Protein AF-A0A0F9HUF4-F1 (afdb_monomer_lite)

Secondary structure (DSSP, 8-state):
-HHHHHHHHHHHHHHTT------EEEETTEEEEETTEEEEEE-TTSEEEEEEEEEEE---TT--S---EEEEEEEEEE-SS-TT-EEEEEEEEPPTT--TTT-TTT--TTT-EEEEEEEEEETTEEEEEEEEEEEGGG-TTSHHHHHTT--SEEEEEEEEEEEETTEEEEEEEEEESGGGT--TGGGGSSS--HHHHHHHHHHHHHHHHSEEE--

Organism: NCBI:txid412755

pLDDT: mean 74.53, std 14.49, range [39.31, 91.94]

Foldseek 3Di:
DVVVVVVVVVVVVVVVPPPPDWDWDADQQWIAIVVVGFIKRFDNQWAWPDKDWDQDQDDDPDDPPDRDGKTKIWTWIHRPVDNFKIKIKIKIFADDPDDPAPDCLVDPPVFWDWPDWDWDDFPNDIKIKTKTKHDVLPRPNCPPVVSVVDDAIWTKIKIKDDPDPTMIIIMIIIGHCVVLVDDSVQSVDPDHDPSRVVVVVVVCVCRVVSMHTPD

Radius of gyration: 20.44 Å; chains: 1; bounding box: 67×37×60 Å

Structure (mmCIF, N/CA/C/O backbone):
data_AF-A0A0F9HUF4-F1
#
_entry.id   AF-A0A0F9HUF4-F1
#
loop_
_atom_site.group_PDB
_atom_site.id
_atom_site.type_symbol
_atom_site.label_atom_id
_atom_site.label_alt_id
_atom_site.label_comp_id
_atom_site.label_asym_id
_atom_site.label_entity_id
_atom_site.label_seq_id
_atom_site.pdbx_PDB_ins_code
_atom_site.Cartn_x
_atom_site.Cartn_y
_atom_site.Cartn_z
_atom_site.occupancy
_atom_site.B_iso_or_equiv
_atom_site.auth_seq_id
_atom_site.auth_comp_id
_atom_site.auth_asym_id
_atom_site.auth_atom_id
_atom_site.pdbx_PDB_model_num
ATOM 1 N N . MET A 1 1 ? 43.924 -10.493 -39.604 1.00 61.59 1 MET A N 1
ATOM 2 C CA . MET A 1 1 ? 42.534 -10.946 -39.348 1.00 61.59 1 MET A CA 1
ATOM 3 C C . MET A 1 1 ? 42.303 -11.459 -37.923 1.00 61.59 1 MET A C 1
ATOM 5 O O . MET A 1 1 ? 41.446 -10.907 -37.249 1.00 61.59 1 MET A O 1
ATOM 9 N N . ARG A 1 2 ? 43.090 -12.415 -37.401 1.00 67.31 2 ARG A N 1
ATOM 10 C CA . ARG A 1 2 ? 42.887 -13.008 -36.056 1.00 67.31 2 ARG A CA 1
ATOM 11 C C . ARG A 1 2 ? 42.876 -12.006 -34.881 1.00 67.31 2 ARG A C 1
ATOM 13 O O . ARG A 1 2 ? 42.089 -12.169 -33.961 1.00 67.31 2 ARG A O 1
ATOM 20 N N . ARG A 1 3 ? 43.695 -10.946 -34.932 1.00 69.81 3 ARG A N 1
ATOM 21 C CA . ARG A 1 3 ? 43.743 -9.899 -33.886 1.00 69.81 3 ARG A CA 1
ATOM 22 C C . ARG A 1 3 ? 42.506 -8.990 -33.870 1.00 69.81 3 ARG A C 1
ATOM 24 O O . ARG A 1 3 ? 42.032 -8.651 -32.798 1.00 69.81 3 ARG A O 1
ATOM 31 N N . ILE A 1 4 ? 41.948 -8.675 -35.041 1.00 77.44 4 ILE A N 1
ATOM 32 C CA . ILE A 1 4 ? 40.738 -7.842 -35.175 1.00 77.44 4 ILE A CA 1
ATOM 33 C C . ILE A 1 4 ? 39.520 -8.584 -34.609 1.00 77.44 4 ILE A C 1
ATOM 35 O O . ILE A 1 4 ? 38.712 -8.002 -33.895 1.00 77.44 4 ILE A O 1
ATOM 39 N N . PHE A 1 5 ? 39.434 -9.893 -34.861 1.00 80.75 5 PHE A N 1
ATOM 40 C CA . PHE A 1 5 ? 38.348 -10.735 -34.358 1.00 80.75 5 PHE A CA 1
ATOM 41 C C . PHE A 1 5 ? 38.327 -10.810 -32.821 1.00 80.75 5 PHE A C 1
ATOM 43 O O . PHE A 1 5 ? 37.269 -10.712 -32.207 1.00 80.75 5 PHE A O 1
ATOM 50 N N . ILE A 1 6 ? 39.505 -10.902 -32.192 1.00 82.19 6 ILE A N 1
ATOM 51 C CA . ILE A 1 6 ? 39.644 -10.906 -30.727 1.00 82.19 6 ILE A CA 1
ATOM 52 C C . ILE A 1 6 ? 39.209 -9.557 -30.134 1.00 82.19 6 ILE A C 1
ATOM 54 O O . ILE A 1 6 ? 38.483 -9.535 -29.144 1.00 82.19 6 ILE A O 1
ATOM 58 N N . SER A 1 7 ? 39.583 -8.436 -30.758 1.00 80.31 7 SER A N 1
ATOM 59 C CA . SER A 1 7 ? 39.173 -7.103 -30.301 1.00 80.31 7 SER A CA 1
ATOM 60 C C . SER A 1 7 ? 37.659 -6.886 -30.379 1.00 80.31 7 SER A C 1
ATOM 62 O O . SER A 1 7 ? 37.090 -6.310 -29.458 1.00 80.31 7 SER A O 1
ATOM 64 N N . ILE A 1 8 ? 36.996 -7.388 -31.428 1.00 81.25 8 ILE A N 1
ATOM 65 C CA . ILE A 1 8 ? 35.533 -7.296 -31.577 1.00 81.25 8 ILE A CA 1
ATOM 66 C C . ILE A 1 8 ? 34.818 -8.123 -30.500 1.00 81.25 8 ILE A C 1
ATOM 68 O O . ILE A 1 8 ? 33.876 -7.634 -29.882 1.00 81.25 8 ILE A O 1
ATOM 72 N N . ILE A 1 9 ? 35.293 -9.340 -30.214 1.00 79.75 9 ILE A N 1
ATOM 73 C CA . ILE A 1 9 ? 34.717 -10.191 -29.159 1.00 79.75 9 ILE A CA 1
ATOM 74 C C . ILE A 1 9 ? 34.867 -9.542 -27.778 1.00 79.75 9 ILE A C 1
ATOM 76 O O . ILE A 1 9 ? 33.914 -9.540 -27.003 1.00 79.75 9 ILE A O 1
ATOM 80 N N . ILE A 1 10 ? 36.023 -8.944 -27.475 1.00 79.38 10 ILE A N 1
ATOM 81 C CA . ILE A 1 10 ? 36.240 -8.236 -26.204 1.00 79.38 10 ILE A CA 1
ATOM 82 C C . ILE A 1 10 ? 35.304 -7.024 -26.088 1.00 79.38 10 ILE A C 1
ATOM 84 O O . ILE A 1 10 ? 34.731 -6.805 -25.026 1.00 79.38 10 ILE A O 1
ATOM 88 N N . LEU A 1 11 ? 35.075 -6.274 -27.170 1.00 75.19 11 LEU A N 1
ATOM 89 C CA . LEU A 1 11 ? 34.155 -5.129 -27.166 1.00 75.19 11 LEU A CA 1
ATOM 90 C C . LEU A 1 11 ? 32.689 -5.551 -26.956 1.00 75.19 11 LEU A C 1
ATOM 92 O O . LEU A 1 11 ? 31.946 -4.870 -26.248 1.00 75.19 11 LEU A O 1
ATOM 96 N N . ILE A 1 12 ? 32.283 -6.697 -27.513 1.00 73.88 12 ILE A N 1
ATOM 97 C CA . ILE A 1 12 ? 30.950 -7.290 -27.302 1.00 73.88 12 ILE A CA 1
ATOM 98 C C . ILE A 1 12 ? 30.799 -7.806 -25.860 1.00 73.88 12 ILE A C 1
ATOM 100 O O . ILE A 1 12 ? 29.761 -7.609 -25.236 1.00 73.88 12 ILE A O 1
ATOM 104 N N . LEU A 1 13 ? 31.847 -8.405 -25.287 1.00 68.19 13 LEU A N 1
ATOM 105 C CA . LEU A 1 13 ? 31.842 -8.860 -23.891 1.00 68.19 13 LEU A CA 1
ATOM 106 C C . LEU A 1 13 ? 31.834 -7.688 -22.894 1.00 68.19 13 LEU A C 1
ATOM 108 O O . LEU A 1 13 ? 31.171 -7.772 -21.865 1.00 68.19 13 LEU A O 1
ATOM 112 N N . LEU A 1 14 ? 32.506 -6.576 -23.211 1.00 67.75 14 LEU A N 1
ATOM 113 C CA . LEU A 1 14 ? 32.518 -5.365 -22.380 1.00 67.75 14 LEU A CA 1
ATOM 114 C C . LEU A 1 14 ? 31.215 -4.554 -22.471 1.00 67.75 14 LEU A C 1
ATOM 116 O O . LEU A 1 14 ? 30.860 -3.864 -21.520 1.00 67.75 14 LEU A O 1
ATOM 120 N N . SER A 1 15 ? 30.472 -4.660 -23.576 1.00 62.16 15 SER A N 1
ATOM 121 C CA . SER A 1 15 ? 29.136 -4.054 -23.715 1.00 62.16 15 SER A CA 1
ATOM 122 C C . SER A 1 15 ? 28.016 -4.893 -23.078 1.00 62.16 15 SER A C 1
ATOM 124 O O .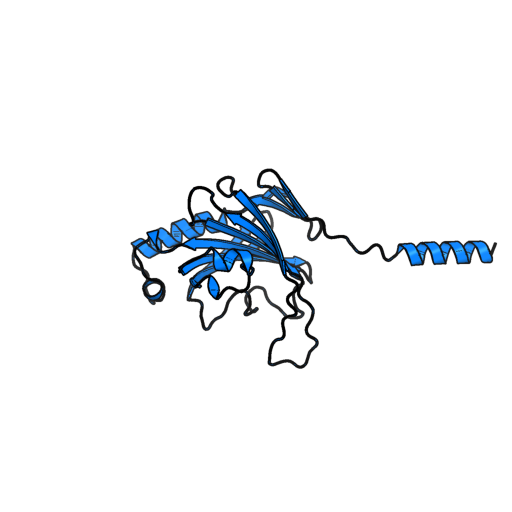 SER A 1 15 ? 26.900 -4.402 -22.914 1.00 62.16 15 SER A O 1
ATOM 126 N N . GLY A 1 16 ? 28.315 -6.124 -22.644 1.00 50.56 16 GLY A N 1
ATOM 127 C CA . GLY A 1 16 ? 27.363 -7.063 -22.039 1.00 50.56 16 GLY A CA 1
ATOM 128 C C . GLY A 1 16 ? 26.925 -6.756 -20.599 1.00 50.56 16 GLY A C 1
ATOM 129 O O . GLY A 1 16 ? 26.012 -7.410 -20.102 1.00 50.56 16 GLY A O 1
ATOM 130 N N . CYS A 1 17 ? 27.511 -5.756 -19.934 1.00 53.28 17 CYS A N 1
ATOM 131 C CA . CYS A 1 17 ? 27.127 -5.326 -18.582 1.00 53.28 17 CYS A CA 1
ATOM 132 C C . CYS A 1 17 ? 26.447 -3.948 -18.581 1.00 53.28 17 CYS A C 1
ATOM 134 O O . CYS A 1 17 ? 26.739 -3.097 -17.743 1.00 53.28 17 CYS A O 1
ATOM 136 N N . ALA A 1 18 ? 25.521 -3.700 -19.509 1.00 52.97 18 ALA A N 1
ATOM 137 C CA . ALA A 1 18 ? 24.563 -2.615 -19.330 1.00 52.97 18 ALA A CA 1
ATOM 138 C C . ALA A 1 18 ? 23.590 -3.018 -18.210 1.00 52.97 18 ALA A C 1
ATOM 140 O O . ALA A 1 18 ? 22.573 -3.670 -18.449 1.00 52.97 18 ALA A O 1
ATOM 141 N N . THR A 1 19 ? 23.936 -2.682 -16.967 1.00 55.09 19 THR A N 1
ATOM 142 C CA . THR A 1 19 ? 23.061 -2.826 -15.801 1.00 55.09 19 THR A CA 1
ATOM 143 C C . THR A 1 19 ? 21.695 -2.244 -16.155 1.00 55.09 19 THR A C 1
ATOM 145 O O . THR A 1 19 ? 21.606 -1.067 -16.504 1.00 55.09 19 THR A O 1
ATOM 148 N N . ILE A 1 20 ? 20.636 -3.060 -16.112 1.00 59.66 20 ILE A N 1
ATOM 149 C CA . ILE A 1 20 ? 19.265 -2.613 -16.389 1.00 59.66 20 ILE A CA 1
ATOM 150 C C . ILE A 1 20 ? 18.945 -1.477 -15.414 1.00 59.66 20 ILE A C 1
ATOM 152 O O . ILE A 1 20 ? 18.671 -1.707 -14.235 1.00 59.66 20 ILE A O 1
ATOM 156 N N . GLN A 1 21 ? 19.015 -0.237 -15.895 1.00 66.19 21 GLN A N 1
ATOM 157 C CA . GLN A 1 21 ? 18.738 0.928 -15.072 1.00 66.19 21 GLN A CA 1
ATOM 158 C C . GLN A 1 21 ? 17.226 1.002 -14.860 1.00 66.19 21 GLN A C 1
ATOM 160 O O . GLN A 1 21 ? 16.463 1.260 -15.794 1.00 66.19 21 GLN A O 1
ATOM 165 N N . ARG A 1 22 ? 16.782 0.745 -13.627 1.00 75.38 22 ARG A N 1
ATOM 166 C CA . ARG A 1 22 ? 15.373 0.880 -13.251 1.00 75.38 22 ARG A CA 1
ATOM 167 C C . ARG A 1 22 ? 14.998 2.360 -13.297 1.00 75.38 22 ARG A C 1
ATOM 169 O O . ARG A 1 22 ? 15.573 3.172 -12.574 1.00 75.38 22 ARG A O 1
ATOM 176 N N . LYS A 1 23 ? 14.051 2.712 -14.161 1.00 83.31 23 LYS A N 1
ATOM 177 C CA . LYS A 1 23 ? 13.507 4.063 -14.291 1.00 83.31 23 LYS A CA 1
ATOM 178 C C . LYS A 1 23 ? 12.096 4.077 -13.728 1.00 83.31 23 LYS A C 1
ATOM 180 O O . LYS A 1 23 ? 11.287 3.201 -14.037 1.00 83.31 23 LYS A O 1
ATOM 185 N N . TYR A 1 24 ? 11.828 5.085 -12.913 1.00 86.12 24 TYR A N 1
ATOM 186 C CA . TYR A 1 24 ? 10.515 5.348 -12.350 1.00 86.12 24 TYR A CA 1
ATOM 187 C C . TYR A 1 24 ? 10.171 6.814 -12.580 1.00 86.12 24 TYR A C 1
ATOM 189 O O . TYR A 1 24 ? 11.043 7.671 -12.419 1.00 86.12 24 TYR A O 1
ATOM 197 N N . SER A 1 25 ? 8.920 7.104 -12.916 1.00 89.88 25 SER A N 1
ATOM 198 C CA . SER A 1 25 ? 8.406 8.470 -13.001 1.00 89.88 25 SER A CA 1
ATOM 199 C C . SER A 1 25 ? 6.996 8.549 -12.432 1.00 89.88 25 SER A C 1
ATOM 201 O O . SER A 1 25 ? 6.255 7.563 -12.417 1.00 89.88 25 SER A O 1
ATOM 203 N N . VAL A 1 26 ? 6.646 9.732 -11.933 1.00 90.31 26 VAL A N 1
ATOM 204 C CA . VAL A 1 26 ? 5.291 10.066 -11.501 1.00 90.31 26 VAL A CA 1
ATOM 205 C C . VAL A 1 26 ? 4.937 11.408 -12.121 1.00 90.31 26 VAL A C 1
ATOM 207 O O . VAL A 1 26 ? 5.521 12.424 -11.757 1.00 90.31 26 VAL A O 1
ATOM 210 N N . GLU A 1 27 ? 3.990 11.409 -13.053 1.00 91.69 27 GLU A N 1
ATOM 211 C CA . GLU A 1 27 ? 3.516 12.611 -13.744 1.00 91.69 27 GLU A CA 1
ATOM 212 C C . GLU A 1 27 ? 1.994 12.555 -13.850 1.00 91.69 27 GLU A C 1
ATOM 214 O O . GLU A 1 27 ? 1.444 11.526 -14.227 1.00 91.69 27 GLU A O 1
ATOM 21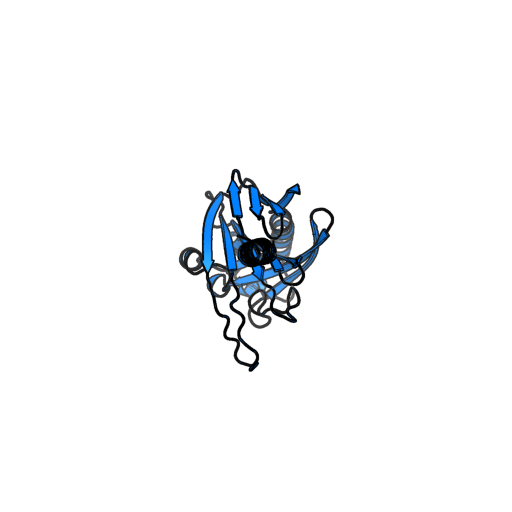9 N N . ASN A 1 28 ? 1.293 13.640 -13.505 1.00 89.62 28 ASN A N 1
ATOM 220 C CA . ASN A 1 28 ? -0.174 13.722 -13.605 1.00 89.62 28 ASN A CA 1
ATOM 221 C C . ASN A 1 28 ? -0.916 12.534 -12.954 1.00 89.62 28 ASN A C 1
ATOM 223 O O . ASN A 1 28 ? -1.842 11.980 -13.543 1.00 89.62 28 ASN A O 1
ATOM 227 N N . ASN A 1 29 ? -0.492 12.121 -11.753 1.00 88.62 29 ASN A N 1
ATOM 228 C CA . ASN A 1 29 ? -1.021 10.948 -11.039 1.00 88.62 29 ASN A CA 1
ATOM 229 C C . ASN A 1 29 ? -0.842 9.612 -11.782 1.00 88.62 29 ASN A C 1
ATOM 231 O O . ASN A 1 29 ? -1.497 8.624 -11.460 1.00 88.62 29 ASN A O 1
ATOM 235 N N . ILE A 1 30 ? 0.064 9.553 -12.752 1.00 91.94 30 ILE A N 1
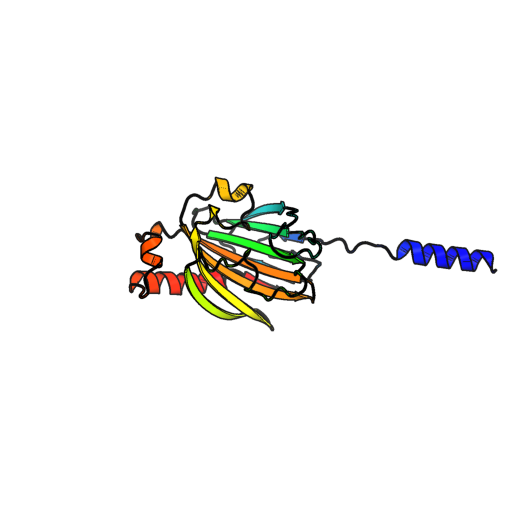ATOM 236 C CA . ILE A 1 30 ? 0.432 8.332 -13.455 1.00 91.94 30 ILE A CA 1
ATOM 237 C C . ILE A 1 30 ? 1.825 7.933 -12.991 1.00 91.94 30 ILE A C 1
ATOM 239 O O . ILE A 1 30 ? 2.806 8.638 -13.226 1.00 91.94 30 ILE A O 1
ATOM 243 N N . PHE A 1 31 ? 1.906 6.788 -12.327 1.00 90.62 31 PHE A N 1
ATOM 244 C CA . PHE A 1 31 ? 3.164 6.134 -12.022 1.00 90.62 31 PHE A CA 1
ATOM 245 C C . PHE A 1 31 ? 3.582 5.248 -13.195 1.00 90.62 31 PHE A C 1
ATOM 247 O O . PHE A 1 31 ? 2.795 4.431 -13.675 1.00 90.62 31 PHE A O 1
ATOM 254 N N . THR A 1 32 ? 4.841 5.359 -13.606 1.00 90.38 32 THR A N 1
ATOM 255 C CA . THR A 1 32 ? 5.446 4.498 -14.626 1.00 90.38 32 THR A CA 1
ATOM 256 C C . THR A 1 32 ? 6.698 3.833 -14.072 1.00 90.38 32 THR A C 1
ATOM 258 O O . THR A 1 32 ? 7.549 4.494 -13.475 1.00 90.38 32 THR A O 1
ATOM 261 N N . SER A 1 33 ? 6.840 2.527 -14.304 1.00 87.31 33 SER A N 1
ATOM 262 C CA . SER A 1 33 ? 8.063 1.769 -14.033 1.00 87.31 33 SER A CA 1
ATOM 263 C C . SER A 1 33 ? 8.563 1.082 -15.295 1.00 87.31 33 SER A C 1
ATOM 265 O O . SER A 1 33 ? 7.776 0.520 -16.053 1.00 87.31 33 SER A O 1
ATOM 267 N N . SER A 1 34 ? 9.882 1.090 -15.501 1.00 84.50 34 SER A N 1
ATOM 268 C CA . SER A 1 34 ? 10.528 0.294 -16.547 1.00 84.50 34 SER A CA 1
ATOM 269 C C . SER A 1 34 ? 10.785 -1.160 -16.131 1.00 84.50 34 SER A C 1
ATOM 271 O O . SER A 1 34 ? 11.037 -1.996 -16.997 1.00 84.50 34 SER A O 1
ATOM 273 N N . TYR A 1 35 ? 10.748 -1.479 -14.830 1.00 77.88 35 TYR A N 1
ATOM 274 C CA . TYR A 1 35 ? 10.976 -2.833 -14.322 1.00 77.88 35 TYR A CA 1
ATOM 275 C C . TYR A 1 35 ? 10.278 -3.071 -12.961 1.00 77.88 35 TYR A C 1
ATOM 277 O O . TYR A 1 35 ? 10.743 -2.553 -11.943 1.00 77.88 35 TYR A O 1
ATOM 285 N N . PRO A 1 36 ? 9.204 -3.887 -12.914 1.00 76.19 36 PRO A N 1
ATOM 286 C CA . PRO A 1 36 ? 8.500 -4.441 -14.076 1.00 76.19 36 PRO A CA 1
ATOM 287 C C . PRO A 1 36 ? 7.915 -3.311 -14.935 1.00 76.19 36 PRO A C 1
ATOM 289 O O . PRO A 1 36 ? 7.564 -2.262 -14.402 1.00 76.19 36 PRO A O 1
ATOM 292 N N . HIS A 1 37 ? 7.777 -3.527 -16.245 1.00 84.19 37 HIS A N 1
ATOM 293 C CA . HIS A 1 37 ? 7.062 -2.561 -17.076 1.00 84.19 37 HIS A CA 1
ATOM 294 C C . HIS A 1 37 ? 5.610 -2.461 -16.601 1.00 84.19 37 HIS A C 1
ATOM 296 O O . HIS A 1 37 ? 4.873 -3.448 -16.663 1.00 84.19 37 HIS A O 1
ATOM 302 N N . MET A 1 38 ? 5.227 -1.300 -16.076 1.00 84.69 38 MET A N 1
ATOM 303 C CA . MET A 1 38 ? 3.878 -1.070 -15.576 1.00 84.69 38 MET A CA 1
ATOM 304 C C . MET A 1 38 ? 3.534 0.410 -15.576 1.00 84.69 38 MET A C 1
ATOM 306 O O . MET A 1 38 ? 4.355 1.243 -15.182 1.00 84.69 38 MET A O 1
ATOM 310 N N . ILE A 1 39 ? 2.290 0.703 -15.948 1.00 89.50 39 ILE A N 1
ATOM 311 C CA . ILE A 1 39 ? 1.702 2.032 -15.845 1.00 89.50 39 ILE A CA 1
ATOM 312 C C . ILE A 1 39 ? 0.488 1.957 -14.919 1.00 89.50 39 ILE A C 1
ATOM 314 O O . ILE A 1 39 ? -0.489 1.260 -15.204 1.00 89.50 39 ILE A O 1
ATOM 318 N N . LEU A 1 40 ? 0.556 2.683 -13.807 1.00 88.94 40 LEU A N 1
ATOM 319 C CA . LEU A 1 40 ? -0.518 2.785 -12.828 1.00 88.94 40 LEU A CA 1
ATOM 320 C C . LEU A 1 40 ? -1.088 4.195 -12.839 1.00 88.94 40 LEU A C 1
ATOM 322 O O . LEU A 1 40 ? -0.364 5.164 -12.626 1.00 88.94 40 LEU A O 1
ATOM 326 N N . LYS A 1 41 ? -2.397 4.304 -13.027 1.00 91.56 41 LYS A N 1
ATOM 327 C CA . LYS A 1 41 ? -3.135 5.532 -12.762 1.00 91.56 41 LYS A CA 1
ATOM 328 C C . LYS A 1 41 ? -3.562 5.521 -11.301 1.00 91.56 41 LYS A C 1
ATOM 330 O O . LYS A 1 41 ? -4.235 4.594 -10.858 1.00 91.56 41 LYS A O 1
ATOM 335 N N . ILE A 1 42 ? -3.131 6.532 -10.565 1.00 90.19 42 ILE A N 1
ATOM 336 C CA . ILE A 1 42 ? -3.456 6.745 -9.158 1.00 90.19 42 ILE A CA 1
ATOM 337 C C . ILE A 1 42 ? -4.701 7.628 -9.081 1.00 90.19 42 ILE A C 1
ATOM 339 O O . ILE A 1 42 ? -4.900 8.502 -9.929 1.00 90.19 42 ILE A O 1
ATOM 343 N N . ASP A 1 43 ? -5.532 7.407 -8.064 1.00 88.38 43 ASP A N 1
ATOM 344 C CA . ASP A 1 43 ? -6.691 8.247 -7.766 1.00 88.38 43 ASP A CA 1
ATOM 345 C C . ASP A 1 43 ? -6.319 9.751 -7.830 1.00 88.38 43 ASP A C 1
ATOM 347 O O . ASP A 1 43 ? -5.355 10.172 -7.179 1.00 88.38 43 ASP A O 1
ATOM 351 N N . PRO A 1 44 ? -7.035 10.576 -8.625 1.00 88.62 44 PRO A N 1
ATOM 352 C CA . PRO A 1 44 ? -6.742 12.002 -8.794 1.00 88.62 44 PRO A CA 1
ATOM 353 C C . PRO A 1 44 ? -6.871 12.833 -7.507 1.00 88.62 44 PRO A C 1
ATOM 355 O O . PRO A 1 44 ? -6.307 13.932 -7.442 1.00 88.62 44 PRO A O 1
ATOM 358 N N . SER A 1 45 ? -7.601 12.332 -6.504 1.00 86.81 45 SER A N 1
ATOM 359 C CA . SER A 1 45 ? -7.731 12.965 -5.185 1.00 86.81 45 SER A CA 1
ATOM 360 C C . SER A 1 45 ? -6.434 12.927 -4.370 1.00 86.81 45 SER A C 1
ATOM 362 O O . SER A 1 45 ? -6.236 13.759 -3.488 1.00 86.81 45 SER A O 1
ATOM 364 N N . LEU A 1 46 ? -5.515 12.013 -4.689 1.00 87.62 46 LEU A N 1
ATOM 365 C CA . LEU A 1 46 ? -4.226 11.890 -4.016 1.00 87.62 46 LEU A CA 1
ATOM 366 C C . LEU A 1 46 ? -3.164 12.710 -4.753 1.00 87.62 46 LEU A C 1
ATOM 368 O O . LEU A 1 46 ? -3.155 12.775 -5.977 1.00 87.62 46 LEU A O 1
ATOM 372 N N . LYS A 1 47 ? -2.223 13.326 -4.041 1.00 87.62 47 LYS A N 1
ATOM 373 C CA . LYS A 1 47 ? -1.102 14.063 -4.640 1.00 87.62 47 LYS A CA 1
ATOM 374 C C . LYS A 1 47 ? 0.211 13.394 -4.310 1.00 87.62 47 LYS A C 1
ATOM 376 O O . LYS A 1 47 ? 0.430 12.979 -3.179 1.00 87.62 47 LYS A O 1
ATOM 381 N N . TYR A 1 48 ? 1.085 13.298 -5.303 1.00 87.69 48 TYR A N 1
ATOM 382 C CA . TYR A 1 48 ? 2.422 12.760 -5.112 1.00 87.69 48 TYR A CA 1
ATOM 383 C C . TYR A 1 48 ? 3.241 13.682 -4.202 1.00 87.69 48 TYR A C 1
ATOM 385 O O . TYR A 1 48 ? 3.394 14.865 -4.496 1.00 87.69 48 TYR A O 1
ATOM 393 N N . VAL A 1 49 ? 3.750 13.134 -3.101 1.00 83.56 49 VAL A N 1
ATOM 394 C CA . VAL A 1 49 ? 4.510 13.876 -2.080 1.00 83.56 49 VAL A CA 1
ATOM 395 C C . VAL A 1 49 ? 6.010 13.641 -2.231 1.00 83.56 49 VAL A C 1
ATOM 397 O O . VAL A 1 49 ? 6.815 14.504 -1.890 1.00 83.56 49 VAL A O 1
ATOM 400 N N . GLY A 1 50 ? 6.409 12.488 -2.767 1.00 80.38 50 GLY A N 1
ATOM 401 C CA . GLY A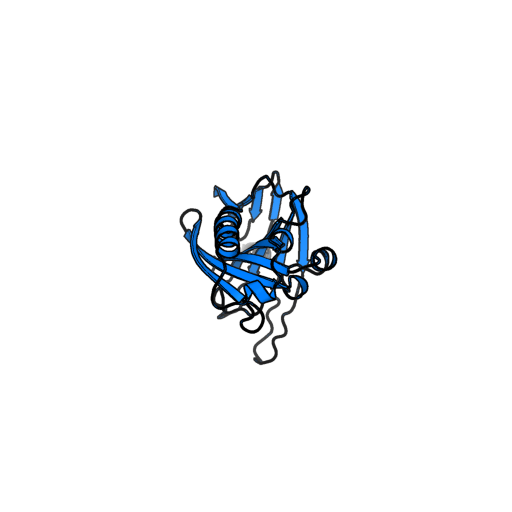 1 50 ? 7.812 12.191 -3.003 1.00 80.38 50 GLY A CA 1
ATOM 402 C C . GLY A 1 50 ? 8.127 10.705 -3.080 1.00 80.38 50 GLY A C 1
ATOM 403 O O . GLY A 1 50 ? 7.256 9.835 -2.983 1.00 80.38 50 GLY A O 1
ATOM 404 N N . ARG A 1 51 ? 9.421 10.443 -3.259 1.00 80.38 51 ARG A N 1
ATOM 405 C CA . ARG A 1 51 ? 10.020 9.112 -3.308 1.00 80.38 51 ARG A CA 1
ATOM 406 C C . ARG A 1 51 ? 10.966 8.958 -2.130 1.00 80.38 51 ARG A C 1
ATOM 408 O O . ARG A 1 51 ? 11.788 9.842 -1.892 1.00 80.38 51 ARG A O 1
ATOM 415 N N . ASP A 1 52 ? 10.894 7.814 -1.464 1.00 71.56 52 ASP A N 1
ATOM 416 C CA . ASP A 1 52 ? 11.892 7.390 -0.487 1.00 71.56 52 ASP A CA 1
ATOM 417 C C . ASP A 1 52 ? 12.511 6.062 -0.939 1.00 71.56 52 ASP A C 1
ATOM 419 O O . ASP A 1 52 ? 11.813 5.147 -1.395 1.00 71.56 52 ASP A O 1
ATOM 423 N N . THR A 1 53 ? 13.838 5.988 -0.884 1.00 65.56 53 THR A N 1
ATOM 424 C CA . THR A 1 53 ? 14.603 4.785 -1.228 1.00 65.56 53 THR A CA 1
ATOM 425 C C . THR A 1 53 ? 15.345 4.387 0.031 1.00 65.56 53 THR A C 1
ATOM 427 O O . THR A 1 53 ? 16.285 5.064 0.436 1.00 65.56 53 THR A O 1
ATOM 430 N N . ASN A 1 54 ? 14.867 3.327 0.676 1.00 60.50 54 ASN A N 1
ATOM 431 C CA . ASN A 1 54 ? 15.503 2.784 1.863 1.00 60.50 54 ASN A CA 1
ATOM 432 C C . ASN A 1 54 ? 16.163 1.466 1.480 1.00 60.50 54 ASN A C 1
ATOM 434 O O . ASN A 1 54 ? 15.477 0.473 1.228 1.00 60.50 54 ASN A O 1
ATOM 438 N N . ASP A 1 55 ? 17.489 1.455 1.494 1.00 52.28 55 ASP A N 1
ATOM 439 C CA . ASP A 1 55 ? 18.270 0.229 1.408 1.00 52.28 55 ASP A CA 1
ATOM 440 C C . ASP A 1 55 ? 18.323 -0.381 2.808 1.00 52.28 55 ASP A C 1
ATOM 442 O O . ASP A 1 55 ? 19.223 -0.108 3.602 1.00 52.28 55 ASP A O 1
ATOM 446 N N . LYS A 1 56 ? 17.306 -1.170 3.165 1.00 51.94 56 LYS A N 1
ATOM 447 C CA . LYS A 1 56 ? 17.362 -1.963 4.396 1.00 51.94 56 LYS A CA 1
ATOM 448 C C . LYS A 1 56 ? 17.916 -3.341 4.059 1.00 51.94 56 LYS A C 1
ATOM 450 O O . LYS A 1 56 ? 17.256 -4.155 3.416 1.00 51.94 56 LYS A O 1
ATOM 455 N N . ILE A 1 57 ? 19.117 -3.624 4.557 1.00 46.53 57 ILE A N 1
ATOM 456 C CA . ILE A 1 57 ? 19.576 -5.000 4.733 1.00 46.53 57 ILE A CA 1
ATOM 457 C C . ILE A 1 57 ? 18.712 -5.576 5.857 1.00 46.53 57 ILE A C 1
ATOM 459 O O . ILE A 1 57 ? 18.853 -5.201 7.018 1.00 46.53 57 ILE A O 1
ATOM 463 N N . GLY A 1 58 ? 17.740 -6.415 5.504 1.00 46.50 58 GLY A N 1
ATOM 464 C CA . GLY A 1 58 ? 16.958 -7.136 6.498 1.00 46.50 58 GLY A CA 1
ATOM 465 C C . GLY A 1 58 ? 17.833 -8.200 7.149 1.00 46.50 58 GLY A C 1
ATOM 466 O O . GLY A 1 58 ? 18.056 -9.252 6.555 1.00 46.50 58 GLY A O 1
ATOM 467 N N . GLU A 1 59 ? 18.330 -7.948 8.356 1.00 40.41 59 GLU A N 1
ATOM 468 C CA . GLU A 1 59 ? 18.825 -9.017 9.221 1.00 40.41 59 GLU A CA 1
ATOM 469 C C . GLU A 1 59 ? 17.621 -9.671 9.901 1.00 40.41 59 GLU A C 1
ATOM 471 O O . GLU A 1 59 ? 16.975 -9.074 10.762 1.00 40.41 59 GLU A O 1
ATOM 476 N N . TYR A 1 60 ? 17.279 -10.892 9.491 1.00 43.69 60 TYR A N 1
ATOM 477 C CA . TYR A 1 60 ? 16.313 -11.708 10.219 1.00 43.69 60 TYR A CA 1
ATOM 478 C C . TYR A 1 60 ? 17.058 -12.680 11.130 1.00 43.69 60 TYR A C 1
ATOM 480 O O . TYR A 1 60 ? 17.835 -13.522 10.676 1.00 43.69 60 TYR A O 1
ATOM 488 N N . SER A 1 61 ? 16.791 -12.582 12.430 1.00 39.31 61 SER A N 1
ATOM 489 C CA . SER A 1 61 ? 17.251 -13.544 13.422 1.00 39.31 61 SER A CA 1
ATOM 490 C C . SER A 1 61 ? 16.547 -14.887 13.202 1.00 39.31 61 SER A C 1
ATOM 492 O O . SER A 1 61 ? 15.361 -15.042 13.483 1.00 39.31 61 SER A O 1
ATOM 494 N N . GLY A 1 62 ? 17.275 -15.873 12.672 1.00 41.59 62 GLY A N 1
ATOM 495 C CA . GLY A 1 62 ? 16.812 -17.265 12.671 1.00 41.59 62 GLY A CA 1
ATOM 496 C C . GLY A 1 62 ? 17.298 -18.153 11.530 1.00 41.59 62 GLY A C 1
ATOM 497 O O . GLY A 1 62 ? 17.223 -19.370 11.663 1.00 41.59 62 GLY A O 1
ATOM 498 N N . LEU A 1 63 ? 17.822 -17.599 10.433 1.00 41.19 63 LEU A N 1
ATOM 499 C CA . LEU A 1 63 ? 18.368 -18.396 9.331 1.00 41.19 63 LEU A CA 1
ATOM 500 C C . LEU A 1 63 ? 19.752 -17.871 8.948 1.00 41.19 63 LEU A C 1
ATOM 502 O O . LEU A 1 63 ? 19.900 -16.743 8.494 1.00 41.19 63 LEU A O 1
ATOM 506 N N . THR A 1 64 ? 20.770 -18.717 9.094 1.00 40.69 64 THR A N 1
ATOM 507 C CA . THR A 1 64 ? 22.175 -18.529 8.677 1.00 40.69 64 THR A CA 1
ATOM 508 C C . THR A 1 64 ? 22.359 -18.456 7.151 1.00 40.69 64 THR A C 1
ATOM 510 O O . THR A 1 64 ? 23.428 -18.752 6.620 1.00 40.69 64 THR A O 1
ATOM 513 N N . ILE A 1 65 ? 21.319 -18.067 6.415 1.00 43.00 65 ILE A N 1
ATOM 514 C CA . ILE A 1 65 ? 21.315 -17.986 4.960 1.00 43.00 65 ILE A CA 1
ATOM 515 C C . ILE A 1 65 ? 21.338 -16.507 4.594 1.00 43.00 65 ILE A C 1
ATOM 517 O O . ILE A 1 65 ? 20.363 -15.798 4.808 1.00 43.00 65 ILE A O 1
ATOM 521 N N . ARG A 1 66 ? 22.502 -16.077 4.089 1.00 42.94 66 ARG A N 1
ATOM 522 C CA . ARG A 1 66 ? 22.796 -14.821 3.377 1.00 42.94 66 ARG A CA 1
ATOM 523 C C . ARG A 1 66 ? 21.625 -13.829 3.338 1.00 42.94 66 ARG A C 1
ATOM 525 O O . ARG A 1 66 ? 20.725 -13.964 2.513 1.00 42.94 66 ARG A O 1
ATOM 532 N N . SER A 1 67 ? 21.694 -12.802 4.179 1.00 46.81 67 SER A N 1
ATOM 533 C CA . SER A 1 67 ? 20.854 -11.610 4.082 1.00 46.81 67 SER A CA 1
ATOM 534 C C . SER A 1 67 ? 21.008 -10.999 2.685 1.00 46.81 67 SER A C 1
ATOM 536 O O . SER A 1 67 ? 22.044 -10.430 2.344 1.00 46.81 67 SER A O 1
ATOM 538 N N . MET A 1 68 ? 19.997 -11.162 1.827 1.00 45.94 68 MET A N 1
ATOM 539 C CA . MET A 1 68 ? 19.966 -10.438 0.560 1.00 45.94 68 MET A CA 1
ATOM 540 C C . MET A 1 68 ? 19.606 -8.977 0.851 1.00 45.94 68 MET A C 1
ATOM 542 O O . MET A 1 68 ? 18.642 -8.733 1.582 1.00 45.94 68 MET A O 1
ATOM 546 N N . PRO A 1 69 ? 20.336 -7.994 0.295 1.00 49.00 69 PRO A N 1
ATOM 547 C CA . PRO A 1 69 ? 19.913 -6.606 0.363 1.00 49.00 69 PRO A CA 1
ATOM 548 C C . PRO A 1 69 ? 18.569 -6.491 -0.354 1.00 49.00 69 PRO A C 1
ATOM 550 O O . PRO A 1 69 ? 18.458 -6.791 -1.546 1.00 49.00 69 PRO A O 1
ATOM 553 N N . ILE A 1 70 ? 17.534 -6.097 0.383 1.00 56.19 70 ILE A N 1
ATOM 554 C CA . ILE A 1 70 ? 16.229 -5.852 -0.210 1.00 56.19 70 ILE A CA 1
ATOM 555 C C . ILE A 1 70 ? 16.162 -4.359 -0.504 1.00 56.19 70 ILE A C 1
ATOM 557 O O . ILE A 1 70 ? 15.992 -3.534 0.389 1.00 56.19 70 ILE A O 1
ATOM 561 N N . GLU A 1 71 ? 16.346 -4.015 -1.774 1.00 58.28 71 GLU A N 1
ATOM 562 C CA . GLU A 1 71 ? 16.148 -2.650 -2.246 1.00 58.28 71 GLU A CA 1
ATOM 563 C C . GLU A 1 71 ? 14.643 -2.372 -2.319 1.00 58.28 71 GLU A C 1
ATOM 565 O O . GLU A 1 71 ? 13.885 -3.107 -2.970 1.00 58.28 71 GLU A O 1
ATOM 570 N N . PHE A 1 72 ? 14.213 -1.303 -1.653 1.00 68.94 72 PHE A N 1
ATOM 571 C CA . PHE A 1 72 ? 12.834 -0.846 -1.685 1.00 68.94 72 PHE A CA 1
ATOM 572 C C . PHE A 1 72 ? 12.779 0.566 -2.240 1.00 68.94 72 PHE A C 1
ATOM 574 O O . PHE A 1 72 ? 13.361 1.497 -1.684 1.00 68.94 72 PHE A O 1
ATOM 581 N N . THR A 1 73 ? 12.010 0.740 -3.312 1.00 73.62 73 THR A N 1
ATOM 582 C CA . THR A 1 73 ? 11.593 2.074 -3.738 1.00 73.62 73 THR A CA 1
ATOM 583 C C . THR A 1 73 ? 10.137 2.286 -3.354 1.00 73.62 73 THR A C 1
ATOM 585 O O . THR A 1 73 ? 9.272 1.486 -3.721 1.00 73.62 73 THR A O 1
ATOM 588 N N . THR A 1 74 ? 9.878 3.367 -2.622 1.00 78.19 74 THR A N 1
ATOM 589 C CA . THR A 1 74 ? 8.537 3.760 -2.183 1.00 78.19 74 THR A CA 1
ATOM 590 C C . THR A 1 74 ? 8.129 5.077 -2.831 1.00 78.19 74 THR A C 1
ATOM 592 O O . THR A 1 74 ? 8.926 6.014 -2.917 1.00 78.19 74 THR A O 1
ATOM 595 N N . PHE A 1 75 ? 6.884 5.135 -3.300 1.00 83.50 75 PHE A N 1
ATOM 596 C CA . PHE A 1 75 ? 6.268 6.335 -3.863 1.00 83.50 75 PHE A CA 1
ATOM 597 C C . PHE A 1 75 ? 5.036 6.679 -3.052 1.00 83.50 75 PHE A C 1
ATOM 599 O O . PHE A 1 75 ? 4.185 5.820 -2.820 1.00 83.50 75 PHE A O 1
ATOM 606 N N . VAL A 1 76 ? 4.965 7.934 -2.634 1.00 83.50 76 VAL A N 1
ATOM 607 C CA . VAL A 1 76 ? 4.040 8.386 -1.606 1.00 83.50 76 VAL A CA 1
ATOM 608 C C . VAL A 1 76 ? 3.025 9.329 -2.214 1.00 83.50 76 VAL A C 1
ATOM 610 O O . VAL A 1 76 ? 3.402 10.327 -2.832 1.00 83.50 76 VAL A O 1
ATOM 613 N N . PHE A 1 77 ? 1.747 9.054 -1.977 1.00 86.81 77 PHE A N 1
ATOM 614 C CA . PHE A 1 77 ? 0.655 9.930 -2.366 1.00 86.81 77 PHE A CA 1
ATOM 615 C C . PHE A 1 77 ? -0.224 10.237 -1.159 1.00 86.81 77 PHE A C 1
ATOM 617 O O . PHE A 1 77 ? -0.616 9.317 -0.443 1.00 86.81 77 PHE A O 1
ATOM 624 N N . LYS A 1 78 ? -0.540 11.513 -0.945 1.00 83.94 78 LYS A N 1
ATOM 625 C CA . LYS A 1 78 ? -1.358 11.985 0.174 1.00 83.94 78 LYS A CA 1
ATOM 626 C C . LYS A 1 78 ? -2.484 12.881 -0.328 1.00 83.94 78 LYS A C 1
ATOM 628 O O . LYS A 1 78 ? -2.285 13.648 -1.268 1.00 83.94 78 LYS A O 1
ATOM 633 N N . ASP A 1 79 ? -3.649 12.803 0.297 1.00 81.06 79 ASP A N 1
ATOM 634 C CA . ASP A 1 79 ? -4.666 13.846 0.155 1.00 81.06 79 ASP A CA 1
ATOM 635 C C . ASP A 1 79 ? -4.151 15.159 0.782 1.00 81.06 79 ASP A C 1
ATOM 637 O O . ASP A 1 79 ? -3.699 15.196 1.924 1.00 81.06 79 ASP A O 1
ATOM 641 N N . THR A 1 80 ? -4.169 16.254 0.025 1.00 70.62 80 THR A N 1
ATOM 642 C CA . THR A 1 80 ? -3.723 17.571 0.516 1.00 70.62 80 THR A CA 1
ATOM 643 C C . THR A 1 80 ? -4.775 18.278 1.366 1.00 70.62 80 THR A C 1
ATOM 645 O O . THR A 1 80 ? -4.474 19.286 1.997 1.00 70.62 80 THR A O 1
ATOM 648 N N . THR A 1 81 ? -6.012 17.784 1.355 1.00 71.19 81 THR A N 1
ATOM 649 C CA . THR A 1 81 ? -7.153 18.351 2.082 1.00 71.19 81 THR A CA 1
ATOM 650 C C . THR A 1 81 ? -7.449 17.618 3.388 1.00 71.19 81 THR A C 1
ATOM 652 O O . THR A 1 81 ? -8.139 18.161 4.249 1.00 71.19 81 THR A O 1
ATOM 655 N N . SER A 1 82 ? -6.911 16.407 3.568 1.00 67.19 82 SER A N 1
ATOM 656 C CA . SER A 1 82 ? -7.090 15.622 4.784 1.00 67.19 82 SER A CA 1
ATOM 657 C C . SER A 1 82 ? -5.883 14.729 5.078 1.00 67.19 82 SER A C 1
ATOM 659 O O . SER A 1 82 ? -5.255 14.185 4.176 1.00 67.19 82 SER A O 1
ATOM 661 N N . ASP A 1 83 ? -5.599 14.474 6.356 1.00 61.84 83 ASP A N 1
ATOM 662 C CA . ASP A 1 83 ? -4.591 13.480 6.767 1.00 61.84 83 ASP A CA 1
ATOM 663 C C . ASP A 1 83 ? -5.036 12.028 6.519 1.00 61.84 83 ASP A C 1
ATOM 665 O O . ASP A 1 83 ? -4.399 11.075 6.965 1.00 61.84 83 ASP A O 1
ATOM 669 N N . LYS A 1 84 ? -6.168 11.838 5.835 1.00 61.06 84 LYS A N 1
ATOM 670 C CA . LYS A 1 84 ? -6.911 10.588 5.872 1.00 61.06 84 LYS A CA 1
ATOM 671 C C . LYS A 1 84 ? -6.505 9.607 4.797 1.00 61.06 84 LYS A C 1
ATOM 673 O O . LYS A 1 84 ? -6.920 8.476 4.933 1.00 61.06 84 LYS A O 1
ATOM 678 N N . LEU A 1 85 ? -5.742 9.972 3.768 1.00 65.81 85 LEU A N 1
ATOM 679 C CA . LEU A 1 85 ? -5.447 9.041 2.677 1.00 65.81 85 LEU A CA 1
ATOM 680 C C . LEU A 1 85 ? -3.964 9.034 2.339 1.00 65.81 85 LEU A C 1
ATOM 682 O O . LEU A 1 85 ? -3.426 10.032 1.863 1.00 65.81 85 LEU A O 1
ATOM 686 N N . LEU A 1 86 ? -3.329 7.885 2.545 1.00 74.94 86 LEU A N 1
ATOM 687 C CA . LEU A 1 86 ? -1.948 7.634 2.159 1.00 74.94 86 LEU A CA 1
ATOM 688 C C . LEU A 1 86 ? -1.899 6.413 1.251 1.00 74.94 86 LEU A C 1
ATOM 690 O O . LEU A 1 86 ? -2.226 5.308 1.684 1.00 74.94 86 LEU A O 1
ATOM 694 N N . LEU A 1 87 ? -1.481 6.612 0.004 1.00 74.44 87 LEU A N 1
ATOM 695 C CA . LEU A 1 87 ? -1.155 5.520 -0.899 1.00 74.44 87 LEU A CA 1
ATOM 696 C C . LEU A 1 87 ? 0.355 5.382 -1.014 1.00 74.44 87 LEU A C 1
ATOM 698 O O . LEU A 1 87 ? 1.058 6.334 -1.352 1.00 74.44 87 LEU A O 1
ATOM 702 N N . ILE A 1 88 ? 0.837 4.172 -0.766 1.00 73.31 88 ILE A N 1
ATOM 703 C CA . ILE A 1 88 ? 2.221 3.785 -0.978 1.00 73.31 88 ILE A CA 1
ATOM 704 C C . ILE A 1 88 ? 2.277 2.724 -2.046 1.00 73.31 88 ILE A C 1
ATOM 706 O O . ILE A 1 88 ? 1.784 1.612 -1.861 1.00 73.31 88 ILE A O 1
ATOM 710 N N . LEU A 1 89 ? 2.942 3.065 -3.141 1.00 72.06 89 LEU A N 1
ATOM 711 C CA . LEU A 1 89 ? 3.373 2.086 -4.116 1.00 72.06 89 LEU A CA 1
ATOM 712 C C . LEU A 1 89 ? 4.780 1.610 -3.769 1.00 72.06 89 LEU A C 1
ATOM 714 O O . LEU A 1 89 ? 5.695 2.402 -3.543 1.00 72.06 89 LEU A O 1
ATOM 718 N N . TYR A 1 90 ? 4.931 0.296 -3.779 1.00 74.56 90 TYR A N 1
ATOM 719 C CA . TYR A 1 90 ? 6.131 -0.422 -3.419 1.00 74.56 90 TYR A CA 1
ATOM 720 C C . TYR A 1 90 ? 6.501 -1.416 -4.513 1.00 74.56 90 TYR A C 1
ATOM 722 O O . TYR A 1 90 ? 5.655 -2.162 -5.019 1.00 74.56 90 TYR A O 1
ATOM 730 N N . ILE A 1 91 ? 7.792 -1.469 -4.826 1.00 68.38 91 ILE A N 1
ATOM 731 C CA . ILE A 1 91 ? 8.388 -2.487 -5.688 1.00 68.38 91 ILE A CA 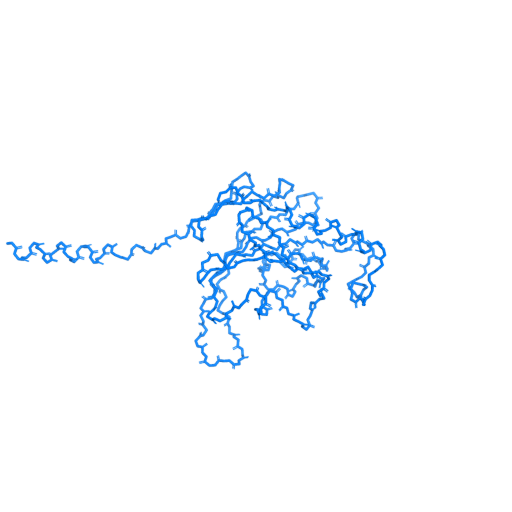1
ATOM 732 C C . ILE A 1 91 ? 9.603 -3.045 -4.940 1.00 68.38 91 ILE A C 1
ATOM 734 O O . ILE A 1 91 ? 10.518 -2.285 -4.623 1.00 68.38 91 ILE A O 1
ATOM 738 N N . ARG A 1 92 ? 9.609 -4.355 -4.647 1.00 68.62 92 ARG A N 1
ATOM 739 C CA . ARG A 1 92 ? 10.766 -5.062 -4.060 1.00 68.62 92 ARG A CA 1
ATOM 740 C C . ARG A 1 92 ? 11.273 -6.175 -4.941 1.00 68.62 92 ARG A C 1
ATOM 742 O O . ARG A 1 92 ? 10.486 -6.821 -5.641 1.00 68.62 92 ARG A O 1
ATOM 749 N N . LEU A 1 93 ? 12.539 -6.522 -4.738 1.00 64.25 93 LEU A N 1
ATOM 750 C CA . LEU A 1 93 ? 12.998 -7.870 -5.028 1.00 64.25 93 LEU A CA 1
ATOM 751 C C . LEU A 1 93 ? 12.406 -8.866 -4.019 1.00 64.25 93 LEU A C 1
ATOM 753 O O . LEU A 1 93 ? 12.418 -8.626 -2.815 1.00 64.25 93 LEU A O 1
ATOM 757 N N . LYS A 1 94 ? 11.826 -9.958 -4.512 1.00 62.69 94 LYS A N 1
ATOM 758 C CA . LYS A 1 94 ? 11.251 -11.035 -3.702 1.00 62.69 94 LYS A CA 1
ATOM 759 C C . LYS A 1 94 ? 12.393 -11.891 -3.142 1.00 62.69 94 LYS A C 1
ATOM 761 O O . LYS A 1 94 ? 13.228 -12.348 -3.911 1.00 62.69 94 LYS A O 1
ATOM 766 N N . GLU A 1 95 ? 12.384 -12.144 -1.836 1.00 58.72 95 GLU A N 1
ATOM 767 C CA . GLU A 1 95 ? 13.276 -13.131 -1.212 1.00 58.72 95 GLU A CA 1
ATOM 768 C C . GLU A 1 95 ? 13.000 -14.537 -1.769 1.00 58.72 95 GLU A C 1
ATOM 770 O O . GLU A 1 95 ? 11.852 -14.902 -2.061 1.00 58.72 95 GLU A O 1
ATOM 775 N N . GLU A 1 96 ? 14.037 -15.361 -1.877 1.00 51.78 96 GLU A N 1
ATOM 776 C CA . GLU A 1 96 ? 13.875 -16.761 -2.258 1.00 51.78 96 GLU A CA 1
ATOM 777 C C . GLU A 1 96 ? 12.930 -17.466 -1.261 1.00 51.78 96 GLU A C 1
ATOM 779 O O . GLU A 1 96 ? 13.109 -17.399 -0.049 1.00 51.78 96 GLU A O 1
ATOM 784 N N . GLY A 1 97 ? 11.840 -18.060 -1.761 1.00 48.72 97 GLY A N 1
ATOM 785 C CA . GLY A 1 97 ? 10.798 -18.674 -0.923 1.00 48.72 97 GLY A CA 1
ATOM 786 C C . GLY A 1 97 ? 9.720 -17.733 -0.349 1.00 48.72 97 GLY A C 1
ATOM 787 O O . GLY A 1 97 ? 8.717 -18.225 0.173 1.00 48.72 97 GLY A O 1
ATOM 788 N N . ALA A 1 98 ? 9.820 -16.403 -0.492 1.00 51.09 98 ALA A N 1
ATOM 789 C CA . ALA A 1 98 ? 8.807 -15.485 0.046 1.00 51.09 98 ALA A CA 1
ATOM 790 C C . ALA A 1 98 ? 7.482 -15.510 -0.741 1.00 51.09 98 ALA A C 1
ATOM 792 O O . ALA A 1 98 ? 7.326 -14.922 -1.818 1.00 51.09 98 ALA A O 1
ATOM 793 N N . TYR A 1 99 ? 6.461 -16.144 -0.169 1.00 54.34 99 TYR A N 1
ATOM 794 C CA . TYR A 1 99 ? 5.085 -16.041 -0.656 1.00 54.34 99 TYR A CA 1
ATOM 795 C C . TYR A 1 99 ? 4.447 -14.698 -0.259 1.00 54.34 99 TYR A C 1
ATOM 797 O O . TYR A 1 99 ? 4.797 -14.094 0.752 1.00 54.34 99 TYR A O 1
ATOM 805 N N . TRP A 1 100 ? 3.472 -14.240 -1.052 1.00 55.84 100 TRP A N 1
ATOM 806 C CA . TRP A 1 100 ? 2.948 -12.862 -1.051 1.00 55.84 100 TRP A CA 1
ATOM 807 C C . TRP A 1 100 ? 2.473 -12.282 0.306 1.00 55.84 100 TRP A C 1
ATOM 809 O O . TRP A 1 100 ? 2.463 -11.066 0.450 1.00 55.84 100 TRP A O 1
ATOM 819 N N . LEU A 1 101 ? 2.099 -13.118 1.286 1.00 52.28 101 LEU A N 1
ATOM 820 C CA . LEU A 1 101 ? 1.636 -12.714 2.632 1.00 52.28 101 LEU A CA 1
ATOM 821 C C . LEU A 1 101 ? 2.456 -13.313 3.784 1.00 52.28 101 LEU A C 1
ATOM 823 O O . LEU A 1 101 ? 2.125 -13.096 4.945 1.00 52.28 101 LEU A O 1
ATOM 827 N N . GLY A 1 102 ? 3.491 -14.102 3.488 1.00 48.62 102 GLY A N 1
ATOM 828 C CA . GLY A 1 102 ? 4.307 -14.741 4.526 1.00 48.62 102 GLY A CA 1
ATOM 829 C C . GLY A 1 102 ? 5.388 -13.830 5.103 1.00 48.62 102 GLY A C 1
ATOM 830 O O . GLY A 1 102 ? 5.992 -14.182 6.106 1.00 48.62 102 GLY A O 1
ATOM 831 N N . SER A 1 103 ? 5.642 -12.681 4.468 1.00 52.75 103 SER A N 1
ATOM 832 C CA . SER A 1 103 ? 6.716 -11.773 4.864 1.00 52.75 103 SER A CA 1
ATOM 833 C C . SER A 1 103 ? 6.262 -10.918 6.060 1.00 52.75 103 SER A C 1
ATOM 835 O O . SER A 1 103 ? 5.317 -10.132 5.900 1.00 52.75 103 SER A O 1
ATOM 837 N N . PRO A 1 104 ? 6.925 -11.026 7.230 1.00 50.78 104 PRO A N 1
ATOM 838 C CA . PRO A 1 104 ? 6.607 -10.246 8.432 1.00 50.78 104 PRO A CA 1
ATOM 839 C C . PRO A 1 104 ? 6.603 -8.730 8.194 1.00 50.78 104 PRO A C 1
ATOM 841 O O . PRO A 1 104 ? 5.944 -7.988 8.918 1.00 50.78 104 PRO A O 1
ATOM 844 N N . SER A 1 105 ? 7.296 -8.269 7.145 1.00 51.91 105 SER A N 1
ATOM 845 C CA . SER A 1 105 ? 7.338 -6.864 6.735 1.00 51.91 105 SER A CA 1
ATOM 846 C C . SER A 1 105 ? 5.997 -6.324 6.226 1.00 51.91 105 SER A C 1
ATOM 848 O O . SER A 1 105 ? 5.793 -5.116 6.245 1.00 51.91 105 SER A O 1
ATOM 850 N N . LEU A 1 106 ? 5.093 -7.187 5.743 1.00 55.94 106 LEU A N 1
ATOM 851 C CA . LEU A 1 106 ? 3.784 -6.798 5.194 1.00 55.94 106 LEU A CA 1
ATOM 852 C C . LEU A 1 106 ? 2.643 -7.086 6.155 1.00 55.94 106 LEU A C 1
ATOM 854 O O . LEU A 1 106 ? 1.656 -6.354 6.188 1.00 55.94 106 LEU A O 1
ATOM 858 N N . TYR A 1 107 ? 2.777 -8.165 6.913 1.00 59.44 107 TYR A N 1
ATOM 859 C CA . TYR A 1 107 ? 1.767 -8.659 7.823 1.00 59.44 107 TYR A CA 1
ATOM 860 C C . TYR A 1 107 ? 2.471 -9.329 8.997 1.00 59.44 107 TYR A C 1
ATOM 862 O O . TYR A 1 107 ? 3.156 -10.339 8.836 1.00 59.44 107 TYR A O 1
ATOM 870 N N . ASN A 1 108 ? 2.298 -8.754 10.177 1.00 63.91 108 ASN A N 1
ATOM 871 C CA . ASN A 1 108 ? 2.750 -9.325 11.424 1.00 63.91 108 ASN A CA 1
ATOM 872 C C . ASN A 1 108 ? 1.530 -9.905 12.143 1.00 63.91 108 ASN A C 1
ATOM 874 O O . ASN A 1 108 ? 0.717 -9.184 12.721 1.00 63.91 108 ASN A O 1
ATOM 878 N N . LYS A 1 109 ? 1.431 -11.238 12.115 1.00 61.12 109 LYS A N 1
ATOM 879 C CA . LYS A 1 109 ? 0.355 -12.016 12.752 1.00 61.12 109 LYS A CA 1
ATOM 880 C C . LYS A 1 109 ? 0.147 -11.691 14.232 1.00 61.12 109 LYS A C 1
ATOM 882 O O . LYS A 1 109 ? -0.946 -11.913 14.736 1.00 61.12 109 LYS A O 1
ATOM 887 N N . ASN A 1 110 ? 1.175 -11.181 14.910 1.00 61.78 110 ASN A N 1
ATOM 888 C CA . ASN A 1 110 ? 1.130 -10.891 16.339 1.00 61.78 110 ASN A CA 1
ATOM 889 C C . ASN A 1 110 ? 0.636 -9.471 16.646 1.00 61.78 110 ASN A C 1
ATOM 891 O O . ASN A 1 110 ? 0.303 -9.188 17.791 1.00 61.78 110 ASN A O 1
ATOM 895 N N . THR A 1 111 ? 0.614 -8.569 15.660 1.00 66.12 111 THR A N 1
ATOM 896 C CA . THR A 1 111 ? 0.245 -7.159 15.877 1.00 66.12 111 THR A CA 1
ATOM 897 C C . THR A 1 111 ? -0.928 -6.691 15.035 1.00 66.12 111 THR A C 1
ATOM 899 O O . THR A 1 111 ? -1.536 -5.683 15.382 1.00 66.12 111 THR A O 1
ATOM 902 N N . ASP A 1 112 ? -1.244 -7.387 13.946 1.00 72.12 112 ASP A N 1
ATOM 903 C CA . ASP A 1 112 ? -2.218 -6.912 12.973 1.00 72.12 112 ASP A CA 1
ATOM 904 C C . ASP A 1 112 ? -3.530 -7.675 13.057 1.00 72.12 112 ASP A C 1
ATOM 906 O O . ASP A 1 112 ? -3.570 -8.907 12.992 1.00 72.12 112 ASP A O 1
ATOM 910 N N . ILE A 1 113 ? -4.620 -6.919 13.071 1.00 78.69 113 ILE A N 1
ATOM 911 C CA . ILE A 1 113 ? -5.968 -7.472 13.092 1.00 78.69 113 ILE A CA 1
ATOM 912 C C . ILE A 1 113 ? -6.443 -7.593 11.653 1.00 78.69 113 ILE A C 1
ATOM 914 O O . ILE A 1 113 ? -6.650 -6.579 10.989 1.00 78.69 113 ILE A O 1
ATOM 918 N N . VAL A 1 114 ? -6.616 -8.818 11.154 1.00 83.50 114 VAL A N 1
ATOM 919 C CA . VAL A 1 114 ? -7.142 -9.050 9.800 1.00 83.50 114 VAL A CA 1
ATOM 920 C C . VAL A 1 114 ? -8.650 -8.853 9.800 1.00 83.50 114 VAL A C 1
ATOM 922 O O . VAL A 1 114 ? -9.391 -9.648 10.367 1.00 83.50 114 VAL A O 1
ATOM 925 N N . LEU A 1 115 ? -9.101 -7.809 9.110 1.00 86.06 115 LEU A N 1
ATOM 926 C CA . LEU A 1 115 ? -10.516 -7.474 8.966 1.00 86.06 115 LEU A CA 1
ATOM 927 C C . LEU A 1 115 ? -11.122 -8.107 7.714 1.00 86.06 115 LEU A C 1
ATOM 929 O O . LEU A 1 115 ? -12.287 -8.501 7.700 1.00 86.06 115 LEU A O 1
ATOM 933 N N . LYS A 1 116 ? -10.338 -8.189 6.633 1.00 87.88 116 LYS A N 1
ATOM 934 C CA . LYS A 1 116 ? -10.766 -8.789 5.366 1.00 87.88 116 LYS A CA 1
ATOM 935 C C . LYS A 1 116 ? -9.566 -9.219 4.538 1.00 87.88 116 LYS A C 1
ATOM 937 O O . LYS A 1 116 ? -8.492 -8.640 4.624 1.00 87.88 116 LYS A O 1
ATOM 942 N N . TRP A 1 117 ? -9.761 -10.207 3.683 1.00 88.19 117 TRP A N 1
ATOM 943 C CA . TRP A 1 117 ? -8.765 -10.652 2.719 1.00 88.19 117 TRP A CA 1
ATOM 944 C C . TRP A 1 117 ? -9.467 -11.241 1.504 1.00 88.19 117 TRP A C 1
ATOM 946 O O . TRP A 1 117 ? -10.626 -11.653 1.581 1.00 88.19 117 TRP A O 1
ATOM 956 N N . GLY A 1 118 ? -8.785 -11.263 0.366 1.00 87.38 118 GLY A N 1
ATOM 957 C CA . GLY A 1 118 ? -9.374 -11.814 -0.842 1.00 87.38 118 GLY A CA 1
ATOM 958 C C . GLY A 1 118 ? -8.521 -11.620 -2.080 1.00 87.38 118 GLY A C 1
ATOM 959 O O . GLY A 1 118 ? -7.303 -11.432 -2.024 1.00 87.38 118 GLY A O 1
ATOM 960 N N . LYS A 1 119 ? -9.193 -11.697 -3.228 1.00 88.62 119 LYS A N 1
ATOM 961 C CA . LYS A 1 119 ? -8.609 -11.477 -4.548 1.00 88.62 119 LYS A CA 1
ATOM 962 C C . LYS A 1 119 ? -9.430 -10.433 -5.290 1.00 88.62 119 LYS A C 1
ATOM 964 O O . LYS A 1 119 ? -10.652 -10.419 -5.174 1.00 88.62 119 LYS A O 1
ATOM 969 N N . LYS A 1 120 ? -8.757 -9.588 -6.062 1.00 86.44 120 LYS A N 1
ATOM 970 C CA . LYS A 1 120 ? -9.374 -8.639 -6.987 1.00 86.44 120 LYS A CA 1
ATOM 971 C C . LYS A 1 120 ? -8.688 -8.746 -8.338 1.00 86.44 120 LYS A C 1
ATOM 973 O O . LYS A 1 120 ? -7.468 -8.860 -8.406 1.00 86.44 120 LYS A O 1
ATOM 978 N N . GLN A 1 121 ? -9.466 -8.725 -9.409 1.00 85.62 121 GLN A N 1
ATOM 979 C CA . GLN A 1 121 ? -8.914 -8.589 -10.746 1.00 85.62 121 GLN A CA 1
ATOM 980 C C . GLN A 1 121 ? -8.556 -7.120 -10.996 1.00 85.62 121 GLN A C 1
ATOM 982 O O . GLN A 1 121 ? -9.398 -6.244 -10.815 1.00 85.62 121 GLN A O 1
ATOM 987 N N . ILE A 1 122 ? -7.305 -6.863 -11.376 1.00 79.19 122 ILE A N 1
ATOM 988 C CA . ILE A 1 122 ? -6.818 -5.546 -11.801 1.00 79.19 122 ILE A CA 1
ATOM 989 C C . ILE A 1 122 ? -6.145 -5.765 -13.158 1.00 79.19 122 ILE A C 1
ATOM 991 O O . ILE A 1 122 ? -5.196 -6.549 -13.266 1.00 79.19 122 ILE A O 1
ATOM 995 N N . GLY A 1 123 ? -6.696 -5.153 -14.209 1.00 82.44 123 GLY A N 1
ATOM 996 C CA . GLY A 1 123 ? -6.374 -5.506 -15.593 1.00 82.44 123 GLY A CA 1
ATOM 997 C C . GLY A 1 123 ? -6.736 -6.966 -15.915 1.00 82.44 123 GLY A C 1
ATOM 998 O O . GLY A 1 123 ? -7.808 -7.460 -15.564 1.00 82.44 123 GLY A O 1
ATOM 999 N N . ASN A 1 124 ? -5.819 -7.697 -16.550 1.00 82.88 124 ASN A N 1
ATOM 1000 C CA . ASN A 1 124 ? -5.991 -9.114 -16.913 1.00 82.88 124 ASN A CA 1
ATOM 1001 C C . ASN A 1 124 ? -5.486 -10.099 -15.839 1.00 82.88 124 ASN A C 1
ATOM 1003 O O . ASN A 1 124 ? -5.310 -11.289 -16.103 1.00 82.88 124 ASN A O 1
ATOM 1007 N N . ARG A 1 125 ? -5.184 -9.612 -14.631 1.00 83.44 125 ARG A N 1
ATOM 1008 C CA . ARG A 1 125 ? -4.444 -10.360 -13.610 1.00 83.44 125 ARG A CA 1
ATOM 1009 C C . ARG A 1 125 ? -5.167 -10.289 -12.268 1.00 83.44 125 ARG A C 1
ATOM 1011 O O . ARG A 1 125 ? -5.632 -9.234 -11.852 1.00 83.44 125 ARG A O 1
ATOM 1018 N N . TYR A 1 126 ? -5.205 -11.405 -11.540 1.00 84.69 126 TYR A N 1
ATOM 1019 C CA . TYR A 1 126 ? -5.646 -11.392 -10.143 1.00 84.69 126 TYR A CA 1
ATOM 1020 C C . TYR A 1 126 ? -4.540 -10.886 -9.222 1.00 84.69 126 TYR A C 1
ATOM 1022 O O . TYR A 1 126 ? -3.408 -11.379 -9.246 1.00 84.69 126 TYR A O 1
ATOM 1030 N N . TRP A 1 127 ? -4.906 -9.933 -8.383 1.00 86.00 127 TRP A N 1
ATOM 1031 C CA . TRP A 1 127 ? -4.137 -9.422 -7.266 1.00 86.00 127 TRP A CA 1
ATOM 1032 C C . TRP A 1 127 ? -4.768 -9.922 -5.984 1.00 86.00 127 TRP A C 1
ATOM 1034 O O . TRP A 1 127 ? -5.973 -10.184 -5.922 1.00 86.00 127 TRP A O 1
ATOM 1044 N N . ARG A 1 128 ? -3.950 -10.100 -4.958 1.00 86.75 128 ARG A N 1
ATOM 1045 C CA . ARG A 1 128 ? -4.449 -10.496 -3.650 1.00 86.75 128 ARG A CA 1
ATOM 1046 C C . ARG A 1 128 ? -4.421 -9.280 -2.740 1.00 86.75 128 ARG A C 1
ATOM 1048 O O . ARG A 1 128 ? -3.558 -8.421 -2.903 1.00 86.75 128 ARG A O 1
ATOM 1055 N N . TYR A 1 129 ? -5.373 -9.202 -1.821 1.00 87.50 129 TYR A N 1
ATOM 1056 C CA . TYR A 1 129 ? -5.441 -8.099 -0.876 1.00 87.50 129 TYR A CA 1
ATOM 1057 C C . TYR A 1 129 ? -5.710 -8.582 0.545 1.00 87.50 129 TYR A C 1
ATOM 1059 O O . TYR A 1 129 ? -6.318 -9.634 0.757 1.00 87.50 129 TYR A O 1
ATOM 1067 N N . VAL A 1 130 ? -5.248 -7.793 1.505 1.00 87.12 130 VAL A N 1
ATOM 1068 C CA . VAL A 1 130 ? -5.545 -7.922 2.929 1.00 87.12 130 VAL A CA 1
ATOM 1069 C C . VAL A 1 130 ? -5.873 -6.538 3.472 1.00 87.12 130 VAL A C 1
ATOM 1071 O O . VAL A 1 130 ? -5.287 -5.548 3.045 1.00 87.12 130 VAL A O 1
ATOM 1074 N N . ILE A 1 131 ? -6.835 -6.471 4.379 1.00 88.81 131 ILE A N 1
ATOM 1075 C CA . ILE A 1 131 ? -7.229 -5.258 5.078 1.00 88.81 131 ILE A CA 1
ATOM 1076 C C . ILE A 1 131 ? -7.051 -5.511 6.559 1.00 88.81 131 ILE A C 1
ATOM 1078 O O . ILE A 1 131 ? -7.578 -6.494 7.091 1.00 88.81 131 ILE A O 1
ATOM 1082 N N . THR A 1 132 ? -6.309 -4.627 7.207 1.00 87.25 132 THR A N 1
ATOM 1083 C CA . THR A 1 132 ? -5.968 -4.733 8.618 1.00 87.25 132 THR A CA 1
ATOM 1084 C C . THR A 1 132 ? -6.198 -3.421 9.346 1.00 87.25 132 THR A C 1
ATOM 1086 O O . THR A 1 132 ? -6.071 -2.354 8.755 1.00 87.25 132 THR A O 1
ATOM 1089 N N . ALA A 1 133 ? -6.513 -3.488 10.637 1.00 86.81 133 ALA A N 1
ATOM 1090 C CA . ALA A 1 133 ? -6.331 -2.349 11.535 1.00 86.81 133 ALA A CA 1
ATOM 1091 C C . ALA A 1 133 ? -4.901 -2.396 12.084 1.00 86.81 133 ALA A C 1
ATOM 1093 O O . ALA A 1 133 ? -4.456 -3.469 12.506 1.00 86.81 133 ALA A O 1
ATOM 1094 N N . ARG A 1 134 ? -4.171 -1.269 12.069 1.00 81.25 134 ARG A N 1
ATOM 1095 C CA . ARG A 1 134 ? -2.765 -1.209 12.516 1.00 81.25 134 ARG A CA 1
ATOM 1096 C C . ARG A 1 134 ? -2.369 0.138 13.126 1.00 81.25 134 ARG A C 1
ATOM 1098 O O . ARG A 1 134 ? -2.882 1.182 12.731 1.00 81.25 134 ARG A O 1
ATOM 1105 N N . ASP A 1 135 ? -1.368 0.109 14.007 1.00 76.94 135 ASP A N 1
ATOM 1106 C CA . ASP A 1 135 ? -0.556 1.286 14.357 1.00 76.94 135 ASP A CA 1
ATOM 1107 C C . ASP A 1 135 ? 0.486 1.519 13.253 1.00 76.94 135 ASP A C 1
ATOM 1109 O O . ASP A 1 135 ? 1.349 0.669 13.003 1.00 76.94 135 ASP A O 1
ATOM 1113 N N . ILE A 1 136 ? 0.394 2.664 12.575 1.00 72.56 136 ILE A N 1
ATOM 1114 C CA . ILE A 1 136 ? 1.179 2.946 11.372 1.00 72.56 136 ILE A CA 1
ATOM 1115 C C . ILE A 1 136 ? 2.672 3.127 11.657 1.00 72.56 136 ILE A C 1
ATOM 1117 O O . ILE A 1 136 ? 3.505 2.809 10.809 1.00 72.56 136 ILE A O 1
ATOM 1121 N N . ARG A 1 137 ? 3.027 3.517 12.888 1.00 68.69 137 ARG A N 1
ATOM 1122 C CA . ARG A 1 137 ? 4.421 3.665 13.341 1.00 68.69 137 ARG A CA 1
ATOM 1123 C C . ARG A 1 137 ? 5.153 2.328 13.398 1.00 68.69 137 ARG A C 1
ATOM 1125 O O . ARG A 1 137 ? 6.372 2.279 13.291 1.00 68.69 137 ARG A O 1
ATOM 1132 N N . LYS A 1 138 ? 4.409 1.230 13.560 1.00 66.38 138 LYS A N 1
ATOM 1133 C CA . LYS A 1 138 ? 4.951 -0.137 13.570 1.00 66.38 138 LYS A CA 1
ATOM 1134 C C . LYS A 1 138 ? 5.056 -0.733 12.168 1.00 66.38 138 LYS A C 1
ATOM 1136 O O . LYS A 1 138 ? 5.575 -1.838 12.005 1.00 66.38 138 LYS A O 1
ATOM 1141 N N . PHE A 1 139 ? 4.564 -0.034 11.147 1.00 66.44 139 PHE A N 1
ATOM 1142 C CA . PHE A 1 139 ? 4.633 -0.500 9.774 1.00 66.44 139 PHE A CA 1
ATOM 1143 C C . PHE A 1 139 ? 5.896 0.028 9.100 1.00 66.44 139 PHE A C 1
ATOM 1145 O O . PHE A 1 139 ? 5.950 1.134 8.566 1.00 66.44 139 PHE A O 1
ATOM 1152 N N . ASN A 1 140 ? 6.911 -0.834 9.078 1.00 58.75 140 ASN A N 1
ATOM 1153 C CA . ASN A 1 140 ? 8.253 -0.557 8.559 1.00 58.75 140 ASN A CA 1
ATOM 1154 C C . ASN A 1 140 ? 8.328 -0.185 7.063 1.00 58.75 140 ASN A C 1
ATOM 1156 O O . ASN A 1 140 ? 9.429 0.039 6.562 1.00 58.75 140 ASN A O 1
ATOM 1160 N N . ILE A 1 141 ? 7.199 -0.130 6.346 1.00 59.34 141 ILE A N 1
ATOM 1161 C CA . ILE A 1 141 ? 7.138 0.238 4.923 1.00 59.34 141 ILE A CA 1
ATOM 1162 C C . ILE A 1 141 ? 6.931 1.746 4.724 1.00 59.34 141 ILE A C 1
ATOM 1164 O O . ILE A 1 141 ? 7.228 2.246 3.645 1.00 59.34 141 ILE A O 1
ATOM 1168 N N . PHE A 1 142 ? 6.467 2.494 5.735 1.00 56.72 142 PHE A N 1
ATOM 1169 C CA . PHE A 1 142 ? 6.209 3.931 5.565 1.00 56.72 142 PHE A CA 1
ATOM 1170 C C . PHE A 1 142 ? 7.484 4.774 5.398 1.00 56.72 142 PHE A C 1
ATOM 1172 O O . PHE A 1 142 ? 7.387 5.922 4.988 1.00 56.72 142 PHE A O 1
ATOM 1179 N N . GLY A 1 143 ? 8.684 4.223 5.611 1.00 56.38 143 GLY A N 1
ATOM 1180 C CA . GLY A 1 143 ? 9.915 5.016 5.612 1.00 56.38 143 GLY A CA 1
ATOM 1181 C C . GLY A 1 143 ? 9.930 6.022 6.770 1.00 56.38 143 GLY A C 1
ATOM 1182 O O . GLY A 1 143 ? 8.891 6.432 7.291 1.00 56.38 143 GLY A O 1
ATOM 1183 N N . ASN A 1 144 ? 11.121 6.423 7.209 1.00 55.31 144 ASN A N 1
ATOM 1184 C CA . ASN A 1 144 ? 11.241 7.261 8.409 1.00 55.31 144 ASN A CA 1
ATOM 1185 C C . ASN A 1 144 ? 10.630 8.665 8.203 1.00 55.31 144 ASN A C 1
ATOM 1187 O O . ASN A 1 144 ? 10.208 9.305 9.155 1.00 55.31 144 ASN A O 1
ATOM 1191 N N . LYS A 1 145 ? 10.539 9.151 6.955 1.00 54.69 145 LYS A N 1
ATOM 1192 C CA . LYS A 1 145 ? 10.030 10.505 6.667 1.00 54.69 145 LYS A CA 1
ATOM 1193 C C . LYS A 1 145 ? 8.515 10.655 6.810 1.00 54.69 145 LYS A C 1
ATOM 1195 O O . LYS A 1 145 ? 8.049 11.765 7.044 1.00 54.69 145 LYS A O 1
ATOM 1200 N N . LEU A 1 146 ? 7.742 9.580 6.649 1.00 57.75 146 LEU A N 1
ATOM 1201 C CA . LEU A 1 146 ? 6.284 9.630 6.812 1.00 57.75 146 LEU A CA 1
ATOM 1202 C C . LEU A 1 146 ? 5.848 9.274 8.224 1.00 57.75 146 LEU A C 1
ATOM 1204 O O . LEU A 1 146 ? 4.890 9.874 8.709 1.00 57.75 146 LEU A O 1
ATOM 1208 N N . SER A 1 147 ? 6.538 8.335 8.879 1.00 57.53 147 SER A N 1
ATOM 1209 C CA . SER A 1 147 ? 6.192 7.875 10.229 1.00 57.53 147 SER A CA 1
ATOM 1210 C C . SER A 1 147 ? 6.102 9.012 11.241 1.00 57.53 147 SER A C 1
ATOM 1212 O O . SER A 1 147 ? 5.252 8.965 12.125 1.00 57.53 147 SER A O 1
ATOM 1214 N N . ASP A 1 148 ? 6.928 10.044 11.076 1.00 57.81 148 ASP A N 1
ATOM 1215 C CA . ASP A 1 148 ? 7.013 11.161 12.019 1.00 57.81 148 ASP A CA 1
ATOM 1216 C C . ASP A 1 148 ? 5.850 12.154 11.861 1.00 57.81 148 ASP A C 1
ATOM 1218 O O . ASP A 1 148 ? 5.491 12.847 12.808 1.00 57.81 148 ASP A O 1
ATOM 1222 N N . SER A 1 149 ? 5.228 12.192 10.677 1.00 56.84 149 SER A N 1
ATOM 1223 C CA . SER A 1 149 ? 4.061 13.039 10.370 1.00 56.84 149 SER A CA 1
ATOM 1224 C C . SER A 1 149 ? 2.719 12.326 10.553 1.00 56.84 149 SER A C 1
ATOM 1226 O O . SER A 1 149 ? 1.668 12.964 10.579 1.00 56.84 149 SER A O 1
ATOM 1228 N N . LEU A 1 150 ? 2.748 10.995 10.649 1.00 61.50 150 LEU A N 1
ATOM 1229 C CA . LEU A 1 150 ? 1.572 10.157 10.811 1.00 61.50 150 LEU A CA 1
ATOM 1230 C C . LEU A 1 150 ? 1.430 9.804 12.285 1.00 61.50 150 LEU A C 1
ATOM 1232 O O . LEU A 1 150 ? 1.887 8.766 12.766 1.00 61.50 150 LEU A O 1
ATOM 1236 N N . HIS A 1 151 ? 0.743 10.669 13.012 1.00 58.19 151 HIS A N 1
ATOM 1237 C CA . HIS A 1 151 ? 0.119 10.236 14.246 1.00 58.19 151 HIS A CA 1
ATOM 1238 C C . HIS A 1 151 ? -0.975 9.210 13.868 1.00 58.19 151 HIS A C 1
ATOM 1240 O O . HIS A 1 151 ? -1.575 9.314 12.794 1.00 58.19 151 HIS A O 1
ATOM 1246 N N . ASN A 1 152 ? -1.245 8.229 14.738 1.00 72.38 152 ASN A N 1
ATOM 1247 C CA . ASN A 1 152 ? -2.523 7.485 14.816 1.00 72.38 152 ASN A CA 1
ATOM 1248 C C . ASN A 1 152 ? -2.585 6.045 14.264 1.00 72.38 152 ASN A C 1
ATOM 1250 O O . ASN A 1 152 ? -1.626 5.453 13.765 1.00 72.38 152 ASN A O 1
ATOM 1254 N N . HIS A 1 153 ? -3.774 5.467 14.459 1.00 81.31 153 HIS A N 1
ATOM 1255 C CA . HIS A 1 153 ? -4.196 4.131 14.059 1.00 81.31 153 HIS A CA 1
ATOM 1256 C C . HIS A 1 153 ? -4.963 4.200 12.736 1.00 81.31 153 HIS A C 1
ATOM 1258 O O . HIS A 1 153 ? -5.789 5.091 12.528 1.00 81.31 153 HIS A O 1
ATOM 1264 N N . TYR A 1 154 ? -4.709 3.242 11.852 1.00 85.31 154 TYR A N 1
ATOM 1265 C CA . TYR A 1 154 ? -5.237 3.246 10.492 1.00 85.31 154 TYR A CA 1
ATOM 1266 C C . TYR A 1 154 ? -5.891 1.909 10.160 1.00 85.31 154 TYR A C 1
ATOM 1268 O O . TYR A 1 154 ? -5.449 0.854 10.624 1.00 85.31 154 TYR A O 1
ATOM 1276 N N . ILE A 1 155 ? -6.903 1.947 9.294 1.00 88.44 155 ILE A N 1
ATOM 1277 C CA . ILE A 1 155 ? -7.225 0.789 8.464 1.00 88.44 155 ILE A CA 1
ATOM 1278 C C . ILE A 1 155 ? -6.313 0.841 7.245 1.00 88.44 155 ILE A C 1
ATOM 1280 O O . ILE A 1 155 ? -6.251 1.849 6.545 1.00 88.44 155 ILE A O 1
ATOM 1284 N N . VAL A 1 156 ? -5.596 -0.249 6.998 1.00 87.25 156 VAL A N 1
ATOM 1285 C CA . VAL A 1 156 ? -4.640 -0.385 5.903 1.00 87.25 156 VAL A CA 1
ATOM 1286 C C . VAL A 1 156 ? -5.100 -1.500 4.978 1.00 87.25 156 VAL A C 1
ATOM 1288 O O . VAL A 1 156 ? -5.269 -2.644 5.391 1.00 87.25 156 VAL A O 1
ATOM 1291 N N . GLY A 1 157 ? -5.300 -1.161 3.712 1.00 88.38 157 GLY A N 1
ATOM 1292 C CA . GLY A 1 157 ? -5.602 -2.069 2.623 1.00 88.38 157 GLY A CA 1
ATOM 1293 C C . GLY A 1 157 ? -4.347 -2.279 1.800 1.00 88.38 157 GLY A C 1
ATOM 1294 O O . GLY A 1 157 ? -3.903 -1.378 1.097 1.00 88.38 157 GLY A O 1
ATOM 1295 N N . THR A 1 158 ? -3.786 -3.477 1.875 1.00 86.06 158 THR A N 1
ATOM 1296 C CA . THR A 1 158 ? -2.584 -3.855 1.138 1.00 86.06 158 THR A CA 1
ATOM 1297 C C . THR A 1 158 ? -2.973 -4.772 -0.008 1.00 86.06 158 THR A C 1
ATOM 1299 O O . THR A 1 158 ? -3.524 -5.850 0.215 1.00 86.06 158 THR A O 1
ATOM 1302 N N . ILE A 1 159 ? -2.661 -4.370 -1.234 1.00 86.56 159 ILE A N 1
ATOM 1303 C CA . ILE A 1 159 ? -2.891 -5.128 -2.463 1.00 86.56 159 ILE A CA 1
ATOM 1304 C C . ILE A 1 159 ? -1.531 -5.472 -3.046 1.00 86.56 159 ILE A C 1
ATOM 1306 O O . ILE A 1 159 ? -0.698 -4.592 -3.223 1.00 86.56 159 ILE A O 1
ATOM 1310 N N . GLY A 1 160 ? -1.277 -6.739 -3.351 1.00 84.31 160 GLY A N 1
ATOM 1311 C CA . GLY A 1 160 ? 0.039 -7.151 -3.817 1.00 84.31 160 GLY A CA 1
ATOM 1312 C C . GLY A 1 160 ? 0.021 -8.314 -4.791 1.00 84.31 160 GLY A C 1
ATOM 1313 O O . GLY A 1 160 ? -0.915 -9.122 -4.846 1.00 84.31 160 GLY A O 1
ATOM 1314 N N . ARG A 1 161 ? 1.097 -8.397 -5.573 1.00 81.88 161 ARG A N 1
ATOM 1315 C CA . ARG A 1 161 ? 1.329 -9.461 -6.544 1.00 81.88 161 ARG A CA 1
ATOM 1316 C C . ARG A 1 161 ? 2.823 -9.654 -6.811 1.00 81.88 161 ARG A C 1
ATOM 1318 O O . ARG A 1 161 ? 3.584 -8.701 -6.925 1.00 81.88 161 ARG A O 1
ATOM 1325 N N . THR A 1 162 ? 3.222 -10.910 -6.995 1.00 80.81 162 THR A N 1
ATOM 1326 C CA . THR A 1 162 ? 4.489 -11.256 -7.653 1.00 80.81 162 THR A CA 1
ATOM 1327 C C . THR A 1 162 ? 4.363 -10.992 -9.155 1.00 80.81 162 THR A C 1
ATOM 1329 O O . THR A 1 162 ? 3.507 -11.574 -9.831 1.00 80.81 162 THR A O 1
ATOM 1332 N N . VAL A 1 163 ? 5.162 -10.050 -9.645 1.00 79.19 163 VAL A N 1
ATOM 1333 C CA . VAL A 1 163 ? 5.118 -9.495 -11.008 1.00 79.19 163 VAL A CA 1
ATOM 1334 C C . VAL A 1 163 ? 6.173 -10.130 -11.915 1.00 79.19 163 VAL A C 1
ATOM 1336 O O . VAL A 1 163 ? 5.893 -10.349 -13.089 1.00 79.19 163 VAL A O 1
ATOM 1339 N N . THR A 1 164 ? 7.320 -10.515 -11.355 1.00 77.31 164 THR A N 1
ATOM 1340 C CA . THR A 1 164 ? 8.343 -11.377 -11.976 1.00 77.31 164 THR A CA 1
ATOM 1341 C C . THR A 1 164 ? 8.783 -12.428 -10.953 1.00 77.31 164 THR A C 1
ATOM 1343 O O . THR A 1 164 ? 8.390 -12.329 -9.789 1.00 77.31 164 THR A O 1
ATOM 1346 N N . ASP A 1 165 ? 9.613 -13.399 -11.337 1.00 74.19 165 ASP A N 1
ATOM 1347 C CA . ASP A 1 165 ? 10.097 -14.449 -10.420 1.00 74.19 165 ASP A CA 1
ATOM 1348 C C . ASP A 1 165 ? 10.721 -13.877 -9.141 1.00 74.19 165 ASP A C 1
ATOM 1350 O O . ASP A 1 165 ? 10.480 -14.377 -8.039 1.00 74.19 165 ASP A O 1
ATOM 1354 N N . ASN A 1 166 ? 11.406 -12.742 -9.295 1.00 72.94 166 ASN A N 1
ATOM 1355 C CA . ASN A 1 166 ? 12.150 -12.073 -8.242 1.00 72.94 166 ASN A CA 1
ATOM 1356 C C . ASN A 1 166 ? 11.582 -10.700 -7.897 1.00 72.94 166 ASN A C 1
ATOM 1358 O O . ASN A 1 166 ? 12.275 -9.925 -7.258 1.00 72.94 166 ASN A O 1
ATOM 1362 N N . THR A 1 167 ? 10.371 -10.326 -8.315 1.00 76.25 167 THR A N 1
ATOM 1363 C CA . THR A 1 167 ? 9.835 -8.984 -8.025 1.00 76.25 167 THR A CA 1
ATOM 1364 C C . THR A 1 167 ? 8.400 -9.051 -7.536 1.00 76.25 167 THR A C 1
ATOM 1366 O O . THR A 1 167 ? 7.549 -9.750 -8.093 1.00 76.25 167 THR A O 1
ATOM 1369 N N . GLN A 1 168 ? 8.117 -8.303 -6.475 1.00 79.25 168 GLN A N 1
ATOM 1370 C CA . GLN A 1 168 ? 6.778 -8.100 -5.942 1.00 79.25 168 GLN A CA 1
ATOM 1371 C C . GLN A 1 168 ? 6.424 -6.623 -5.999 1.00 79.25 168 GLN A C 1
ATOM 1373 O O . GLN A 1 168 ? 7.231 -5.767 -5.646 1.00 79.25 168 GLN A O 1
ATOM 1378 N N . MET A 1 169 ? 5.191 -6.356 -6.409 1.00 80.62 169 MET A N 1
ATOM 1379 C CA . MET A 1 169 ? 4.589 -5.040 -6.323 1.00 80.62 169 MET A CA 1
ATOM 1380 C C . MET A 1 169 ? 3.502 -5.055 -5.262 1.00 80.62 169 MET A C 1
ATOM 1382 O O . MET A 1 169 ? 2.732 -6.017 -5.169 1.00 80.62 169 MET A O 1
ATOM 1386 N N . ILE A 1 170 ? 3.463 -3.999 -4.458 1.00 82.88 170 ILE A N 1
ATOM 1387 C CA . ILE A 1 170 ? 2.519 -3.832 -3.360 1.00 82.88 170 ILE A CA 1
ATOM 1388 C C . ILE A 1 170 ? 2.030 -2.398 -3.362 1.00 82.88 170 ILE A C 1
ATOM 1390 O O . ILE A 1 170 ? 2.786 -1.468 -3.611 1.00 82.88 170 ILE A O 1
ATOM 1394 N N . ILE A 1 171 ? 0.750 -2.243 -3.088 1.00 85.19 171 ILE A N 1
ATOM 1395 C CA . ILE A 1 171 ? 0.062 -0.973 -2.990 1.00 85.19 171 ILE A CA 1
ATOM 1396 C C . ILE A 1 171 ? -0.613 -0.989 -1.631 1.00 85.19 171 ILE A C 1
ATOM 1398 O O . ILE A 1 171 ? -1.451 -1.852 -1.372 1.00 85.19 171 ILE A O 1
ATOM 1402 N N . ALA A 1 172 ? -0.199 -0.095 -0.745 1.00 87.00 172 ALA A N 1
ATOM 1403 C CA . ALA A 1 172 ? -0.808 0.076 0.562 1.00 87.00 172 ALA A CA 1
ATOM 1404 C C . ALA A 1 172 ? -1.620 1.366 0.547 1.00 87.00 172 ALA A C 1
ATOM 1406 O O . ALA A 1 172 ? -1.088 2.420 0.221 1.00 87.00 172 ALA A O 1
ATOM 1407 N N . TYR A 1 173 ? -2.892 1.274 0.897 1.00 88.12 173 TYR A N 1
ATOM 1408 C CA . TYR A 1 173 ? -3.785 2.408 1.069 1.00 88.12 173 TYR A CA 1
ATOM 1409 C C . TYR A 1 173 ? -4.204 2.469 2.533 1.00 88.12 173 TYR A C 1
ATOM 1411 O O . TYR A 1 173 ? -4.661 1.459 3.068 1.00 88.12 173 TYR A O 1
ATOM 1419 N N . ALA A 1 174 ? -4.027 3.609 3.189 1.00 86.88 174 ALA A N 1
ATOM 1420 C CA . ALA A 1 174 ? -4.303 3.757 4.612 1.00 86.88 174 ALA A CA 1
ATOM 1421 C C . ALA A 1 174 ? -5.294 4.891 4.882 1.00 86.88 174 ALA A C 1
ATOM 1423 O O . ALA A 1 174 ? -5.136 5.979 4.329 1.00 86.88 174 ALA A O 1
ATOM 1424 N N . GLU A 1 175 ? -6.259 4.625 5.770 1.00 87.19 175 GLU A N 1
ATOM 1425 C CA . GLU A 1 175 ? -7.198 5.614 6.304 1.00 87.19 175 GLU A CA 1
ATOM 1426 C C . GLU A 1 175 ? -7.185 5.695 7.825 1.00 87.19 175 GLU A C 1
ATOM 1428 O O . GLU A 1 175 ? -7.270 4.666 8.496 1.00 87.19 175 GLU A O 1
ATOM 1433 N N . SER A 1 176 ? -7.107 6.918 8.367 1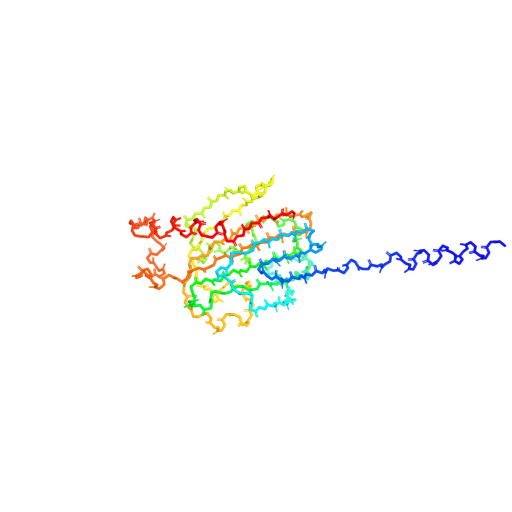.00 83.69 176 SER A N 1
ATOM 1434 C CA . SER A 1 176 ? -7.180 7.149 9.816 1.00 83.69 176 SER A CA 1
ATOM 1435 C C . SER A 1 176 ? -8.552 6.742 10.351 1.00 83.69 176 SER A C 1
ATOM 1437 O O . SER A 1 176 ? -9.594 7.142 9.818 1.00 83.69 176 SER A O 1
ATOM 1439 N N . ILE A 1 177 ? -8.557 5.984 11.449 1.00 84.12 177 ILE A N 1
ATOM 1440 C CA . ILE A 1 177 ? -9.799 5.549 12.102 1.00 84.12 177 ILE A CA 1
ATOM 1441 C C . ILE A 1 177 ? -10.383 6.595 13.047 1.00 84.12 177 ILE A C 1
ATOM 1443 O O . ILE A 1 177 ? -11.503 6.420 13.514 1.00 84.12 177 ILE A O 1
ATOM 1447 N N . GLU A 1 178 ? -9.688 7.698 13.316 1.00 79.88 178 GLU A N 1
ATOM 1448 C CA . GLU A 1 178 ? -10.140 8.699 14.294 1.00 79.88 178 GLU A CA 1
ATOM 1449 C C . GLU A 1 178 ? -11.498 9.292 13.930 1.00 79.88 178 GLU A C 1
ATOM 1451 O O . GLU A 1 178 ? -12.374 9.452 14.775 1.00 79.88 178 GLU A O 1
ATOM 1456 N N . SER A 1 179 ? -11.713 9.534 12.635 1.00 74.75 179 SER A N 1
ATOM 1457 C CA . SER A 1 179 ? -12.981 10.075 12.141 1.00 74.75 179 SER A CA 1
ATOM 1458 C C . SER A 1 179 ? -14.165 9.111 12.268 1.00 74.75 179 SER A C 1
ATOM 1460 O O . SER A 1 179 ? -15.306 9.519 12.065 1.00 74.75 179 SER A O 1
ATOM 1462 N N . THR A 1 180 ? -13.915 7.847 12.620 1.00 82.81 180 THR A N 1
ATOM 1463 C CA . THR A 1 180 ? -14.965 6.843 12.832 1.00 82.81 180 THR A CA 1
ATOM 1464 C C . THR A 1 180 ? -15.552 6.887 14.242 1.00 82.81 180 THR A C 1
ATOM 1466 O O . THR A 1 180 ? -16.625 6.329 14.463 1.00 82.81 180 THR A O 1
ATOM 1469 N N . GLY A 1 181 ? -14.871 7.548 15.187 1.00 84.31 181 GLY A N 1
ATOM 1470 C CA . GLY A 1 181 ? -15.250 7.572 16.601 1.00 84.31 181 GLY A CA 1
ATOM 1471 C C . GLY A 1 181 ? -14.977 6.265 17.355 1.00 84.31 181 GLY A C 1
ATOM 1472 O O . GLY A 1 181 ? -15.435 6.135 18.485 1.00 84.31 181 GLY A O 1
ATOM 1473 N N . PHE A 1 182 ? -14.256 5.314 16.748 1.00 86.38 182 PHE A N 1
ATOM 1474 C CA . PHE A 1 182 ? -13.870 4.043 17.369 1.00 86.38 182 PHE A CA 1
ATOM 1475 C C . PHE A 1 182 ? -12.381 4.014 17.718 1.00 86.38 182 PHE A C 1
ATOM 1477 O O . PHE A 1 182 ? -11.548 4.492 16.941 1.00 86.38 182 PHE A O 1
ATOM 1484 N N . THR A 1 183 ? -12.031 3.390 18.843 1.00 85.75 183 THR A N 1
ATOM 1485 C CA . THR A 1 183 ? -10.629 3.136 19.205 1.00 85.75 183 THR A CA 1
ATOM 1486 C C . THR A 1 183 ? -10.062 1.948 18.431 1.00 85.75 183 THR A C 1
ATOM 1488 O O . THR A 1 183 ? -10.794 1.116 17.892 1.00 85.75 183 THR A O 1
ATOM 1491 N N . TYR A 1 184 ? -8.735 1.830 18.392 1.00 81.81 184 TYR A N 1
ATOM 1492 C CA . TYR A 1 184 ? -8.053 0.700 17.761 1.00 81.81 184 TYR A CA 1
ATOM 1493 C C . TYR A 1 184 ? -8.482 -0.658 18.341 1.00 81.81 184 TYR A C 1
ATOM 1495 O O . TYR A 1 184 ? -8.724 -1.615 17.605 1.00 81.81 184 TYR A O 1
ATOM 1503 N N . GLU A 1 185 ? -8.648 -0.732 19.658 1.00 83.00 185 GLU A N 1
ATOM 1504 C CA . GLU A 1 185 ? -9.073 -1.929 20.383 1.00 83.00 185 GLU A CA 1
ATOM 1505 C C . GLU A 1 185 ? -10.500 -2.341 20.008 1.00 83.00 185 GLU A C 1
ATOM 1507 O O . GLU A 1 185 ? -10.827 -3.527 19.993 1.00 83.00 185 GLU A O 1
ATOM 1512 N N . GLU A 1 186 ? -11.360 -1.387 19.654 1.00 85.75 186 GLU A N 1
ATOM 1513 C CA . GLU A 1 186 ? -12.720 -1.682 19.207 1.00 85.75 186 GLU A CA 1
ATOM 1514 C C . GLU A 1 186 ? -12.766 -2.314 17.817 1.00 85.75 186 GLU A C 1
ATOM 1516 O O . GLU A 1 186 ? -13.704 -3.056 17.516 1.00 85.75 186 GLU A O 1
ATOM 1521 N N . TRP A 1 187 ? -11.746 -2.080 16.989 1.00 84.00 187 TRP A N 1
ATOM 1522 C CA . TRP A 1 187 ? -11.542 -2.805 15.734 1.00 84.00 187 TRP A CA 1
ATOM 1523 C C . TRP A 1 187 ? -10.975 -4.219 15.953 1.00 84.00 187 TRP A C 1
ATOM 1525 O O . TRP A 1 187 ? -11.034 -5.037 15.038 1.00 84.00 187 TRP A O 1
ATOM 1535 N N . ASN A 1 188 ? -10.504 -4.538 17.166 1.00 72.75 188 ASN A N 1
ATOM 1536 C CA . ASN A 1 188 ? -9.971 -5.846 17.577 1.00 72.75 188 ASN A CA 1
ATOM 1537 C C . ASN A 1 188 ? -11.026 -6.797 18.173 1.00 72.75 188 ASN A C 1
ATOM 1539 O O . ASN A 1 188 ? -10.712 -7.696 18.955 1.00 72.75 188 ASN A O 1
ATOM 1543 N N . LYS A 1 189 ? -12.309 -6.588 17.873 1.00 70.62 189 LYS A N 1
ATOM 1544 C CA . LYS A 1 189 ? -13.392 -7.438 18.382 1.00 70.62 189 LYS A CA 1
ATOM 1545 C C . LYS A 1 189 ? -13.759 -8.498 17.346 1.00 70.62 189 LYS A C 1
ATOM 1547 O O . LYS A 1 189 ? -13.842 -8.211 16.157 1.00 70.62 189 LYS A O 1
ATOM 1552 N N . TYR A 1 190 ? -14.087 -9.708 17.809 1.00 70.00 190 TYR A N 1
ATOM 1553 C CA . TYR A 1 190 ? -14.572 -10.809 16.958 1.00 70.00 190 TYR A CA 1
ATOM 1554 C C . TYR A 1 190 ? -15.797 -10.440 16.103 1.00 70.00 190 TYR A C 1
ATOM 1556 O O . TYR A 1 190 ? -16.066 -11.087 15.092 1.00 70.00 190 TYR A O 1
ATOM 1564 N N . ARG A 1 191 ? -16.554 -9.408 16.499 1.00 81.19 191 ARG A N 1
ATOM 1565 C CA . ARG A 1 191 ? -17.729 -8.923 15.779 1.00 81.19 191 ARG A CA 1
ATOM 1566 C C . ARG A 1 191 ? -17.674 -7.409 15.616 1.00 81.19 191 ARG A C 1
ATOM 1568 O O . ARG A 1 191 ? -17.709 -6.679 16.601 1.00 81.19 191 ARG A O 1
ATOM 1575 N N . LEU A 1 192 ? -17.666 -6.967 14.360 1.00 87.75 192 LEU A N 1
ATOM 1576 C CA . LEU A 1 192 ? -17.757 -5.556 13.995 1.00 87.75 192 LEU A CA 1
ATOM 1577 C C . LEU A 1 192 ? -19.196 -5.036 14.139 1.00 87.75 192 LEU A C 1
ATOM 1579 O O . LEU A 1 192 ? -20.160 -5.671 13.679 1.00 87.75 192 LEU A O 1
ATOM 1583 N N . LEU A 1 193 ? -19.328 -3.847 14.725 1.00 90.81 193 LEU A N 1
ATOM 1584 C CA . LEU A 1 193 ? -20.570 -3.075 14.773 1.00 90.81 193 LEU A CA 1
ATOM 1585 C C . LEU A 1 193 ? -21.008 -2.655 13.360 1.00 90.81 193 LEU A C 1
ATOM 1587 O O . LEU A 1 193 ? -20.200 -2.646 12.430 1.00 90.81 193 LEU A O 1
ATOM 1591 N N . ASP A 1 194 ? -22.282 -2.293 13.181 1.00 91.31 194 ASP A N 1
ATOM 1592 C CA . ASP A 1 194 ? -22.808 -1.904 11.860 1.00 91.31 194 ASP A CA 1
ATOM 1593 C C . ASP A 1 194 ? -22.042 -0.717 11.261 1.00 91.31 194 ASP A C 1
ATOM 1595 O O . ASP A 1 194 ? -21.587 -0.807 10.125 1.00 91.31 194 ASP A O 1
ATOM 1599 N N . LYS A 1 195 ? -21.772 0.329 12.055 1.00 90.44 195 LYS A N 1
ATOM 1600 C CA . LYS A 1 195 ? -20.965 1.483 11.620 1.00 90.44 195 LYS A CA 1
ATOM 1601 C C . LYS A 1 195 ? -19.538 1.099 11.204 1.00 90.44 195 LYS A C 1
ATOM 1603 O O . LYS A 1 195 ? -19.026 1.615 10.217 1.00 90.44 195 LYS A O 1
ATOM 1608 N N . GLN A 1 196 ? -18.898 0.170 11.922 1.00 91.94 196 GLN A N 1
ATOM 1609 C CA . GLN A 1 196 ? -17.565 -0.332 11.557 1.00 91.94 196 GLN A CA 1
ATOM 1610 C C . GLN A 1 196 ? -17.615 -1.132 10.249 1.00 91.94 196 GLN A C 1
ATOM 1612 O O . GLN A 1 196 ? -16.732 -0.992 9.406 1.00 91.94 196 GLN A O 1
ATOM 1617 N N . ARG A 1 197 ? -18.658 -1.950 10.044 1.00 91.25 197 ARG A N 1
ATOM 1618 C CA . ARG A 1 197 ? -18.870 -2.690 8.789 1.00 91.25 197 ARG A CA 1
ATOM 1619 C C . ARG A 1 197 ? -19.141 -1.762 7.612 1.00 91.25 197 ARG A C 1
ATOM 1621 O O . ARG A 1 197 ? -18.597 -1.989 6.536 1.00 91.25 197 ARG A O 1
ATOM 1628 N N . GLU A 1 198 ? -19.953 -0.732 7.809 1.00 91.56 198 GLU A N 1
ATOM 1629 C CA . GLU A 1 198 ? -20.237 0.286 6.798 1.00 91.56 198 GLU A CA 1
ATOM 1630 C C . GLU A 1 198 ? -18.959 1.027 6.397 1.00 91.56 198 GLU A C 1
ATOM 1632 O O . GLU A 1 198 ? -18.613 1.055 5.212 1.00 91.56 198 GLU A O 1
ATOM 1637 N N . PHE A 1 199 ? -18.196 1.514 7.383 1.00 90.81 199 PHE A N 1
ATOM 1638 C CA . PHE A 1 199 ? -16.892 2.124 7.140 1.00 90.81 199 PHE A CA 1
ATOM 1639 C C . PHE A 1 199 ? -15.960 1.168 6.392 1.00 90.81 199 PHE A C 1
ATOM 1641 O O . PHE A 1 199 ? -15.397 1.545 5.366 1.00 90.81 199 PHE A O 1
ATOM 1648 N N . LEU A 1 200 ? -15.833 -0.081 6.855 1.00 91.56 200 LEU A N 1
ATOM 1649 C CA . LEU A 1 200 ? -14.965 -1.086 6.242 1.00 91.56 200 LEU A CA 1
ATOM 1650 C C . LEU A 1 200 ? -15.367 -1.386 4.795 1.00 91.56 200 LEU A C 1
ATOM 1652 O O . LEU A 1 200 ? -14.500 -1.527 3.940 1.00 91.56 200 LEU A O 1
ATOM 1656 N N . ASN A 1 201 ? -16.660 -1.473 4.487 1.00 91.56 201 ASN A N 1
ATOM 1657 C CA . ASN A 1 201 ? -17.128 -1.699 3.120 1.00 91.56 201 ASN A CA 1
ATOM 1658 C C . ASN A 1 201 ? -16.802 -0.511 2.204 1.00 91.56 201 ASN A C 1
ATOM 1660 O O . ASN A 1 201 ? -16.320 -0.720 1.088 1.00 91.56 201 ASN A O 1
ATOM 1664 N N . GLY A 1 202 ? -16.995 0.720 2.685 1.00 91.75 202 GLY A N 1
ATOM 1665 C CA . GLY A 1 202 ? -16.581 1.928 1.968 1.00 91.75 202 GLY A CA 1
ATOM 1666 C C . GLY A 1 202 ? -15.067 1.975 1.751 1.00 91.75 202 GLY A C 1
ATOM 1667 O O . GLY A 1 202 ? -14.607 2.206 0.632 1.00 91.75 202 GLY A O 1
ATOM 1668 N N . PHE A 1 203 ? -14.301 1.665 2.798 1.00 91.56 203 PHE A N 1
ATOM 1669 C CA . PHE A 1 203 ? -12.845 1.570 2.763 1.00 91.56 203 PHE A CA 1
ATOM 1670 C C . PHE A 1 203 ? -12.371 0.546 1.729 1.00 91.56 203 PHE A C 1
ATOM 1672 O O . PHE A 1 203 ? -11.520 0.857 0.904 1.00 91.56 203 PHE A O 1
ATOM 1679 N N . VAL A 1 204 ? -12.946 -0.664 1.714 1.00 91.06 204 VAL A N 1
ATOM 1680 C CA . VAL A 1 204 ? -12.612 -1.711 0.732 1.00 91.06 204 VAL A CA 1
ATOM 1681 C C . VAL A 1 204 ? -12.755 -1.169 -0.684 1.00 91.06 204 VAL A C 1
ATOM 1683 O O . VAL A 1 204 ? -11.873 -1.378 -1.512 1.00 91.06 204 VAL A O 1
ATOM 1686 N N . ASN A 1 205 ? -13.856 -0.474 -0.971 1.00 90.38 205 ASN A N 1
ATOM 1687 C CA . ASN A 1 205 ? -14.093 0.064 -2.301 1.00 90.38 205 ASN A CA 1
ATOM 1688 C C . ASN A 1 205 ? -13.055 1.132 -2.676 1.00 90.38 205 ASN A C 1
ATOM 1690 O O . ASN A 1 205 ? -12.507 1.074 -3.774 1.00 90.38 205 ASN A O 1
ATOM 1694 N N . ARG A 1 206 ? -12.739 2.063 -1.769 1.00 90.06 206 ARG A N 1
ATOM 1695 C CA . ARG A 1 206 ? -11.729 3.105 -2.017 1.00 90.06 206 ARG A CA 1
ATOM 1696 C C . ARG A 1 206 ? -10.329 2.517 -2.163 1.00 90.06 206 ARG A C 1
ATOM 1698 O O . ARG A 1 206 ? -9.698 2.706 -3.197 1.00 90.06 206 ARG A O 1
ATOM 1705 N N . ALA A 1 207 ? -9.888 1.702 -1.208 1.00 89.75 207 ALA A N 1
ATOM 1706 C CA . ALA A 1 207 ? -8.574 1.066 -1.224 1.00 89.75 207 ALA A CA 1
ATOM 1707 C C . ALA A 1 207 ? -8.351 0.247 -2.501 1.00 89.75 207 ALA A C 1
ATOM 1709 O O . ALA A 1 207 ? -7.333 0.394 -3.174 1.00 89.75 207 ALA A O 1
ATOM 1710 N N . LEU A 1 208 ? -9.328 -0.585 -2.877 1.00 88.44 208 LEU A N 1
ATOM 1711 C CA . LEU A 1 208 ? -9.211 -1.455 -4.041 1.00 88.44 208 LEU A CA 1
ATOM 1712 C C . LEU A 1 208 ? -9.298 -0.712 -5.380 1.00 88.44 208 LEU A C 1
ATOM 1714 O O . LEU A 1 208 ? -8.881 -1.288 -6.384 1.00 88.44 208 LEU A O 1
ATOM 1718 N N . ASN A 1 209 ? -9.873 0.491 -5.430 1.00 88.81 209 ASN A N 1
ATOM 1719 C CA . ASN A 1 209 ? -9.980 1.314 -6.644 1.00 88.81 209 ASN A CA 1
ATOM 1720 C C . ASN A 1 209 ? -9.042 2.532 -6.630 1.00 88.81 209 ASN A C 1
ATOM 1722 O O . ASN A 1 209 ? -9.103 3.350 -7.538 1.00 88.81 209 ASN A O 1
ATOM 1726 N N . SER A 1 210 ? -8.158 2.632 -5.635 1.00 87.62 210 SER A N 1
ATOM 1727 C CA . SER A 1 210 ? -7.175 3.717 -5.526 1.00 87.62 210 SER A CA 1
ATOM 1728 C C . SER A 1 210 ? -6.126 3.704 -6.644 1.00 87.62 210 SER A C 1
ATOM 1730 O O . SER A 1 210 ? -5.430 4.697 -6.862 1.00 87.62 210 SER A O 1
ATOM 1732 N N . VAL A 1 211 ? -6.025 2.577 -7.358 1.00 87.94 211 VAL A N 1
ATOM 1733 C CA . VAL A 1 211 ? -5.158 2.388 -8.518 1.00 87.94 211 VAL A CA 1
ATOM 1734 C C . VAL A 1 211 ? -5.866 1.653 -9.647 1.00 87.94 211 VAL A C 1
ATOM 1736 O O . VAL A 1 211 ? -6.682 0.754 -9.430 1.00 87.94 211 VAL A O 1
ATOM 1739 N N . GLU A 1 212 ? -5.466 1.978 -10.866 1.00 89.25 212 GLU A N 1
ATOM 1740 C CA . GLU A 1 212 ? -5.880 1.305 -12.088 1.00 89.25 212 GLU A CA 1
ATOM 1741 C C . GLU A 1 212 ? -4.643 0.981 -12.937 1.00 89.25 212 GLU A C 1
ATOM 1743 O O . GLU A 1 212 ? -3.755 1.819 -13.097 1.00 89.25 212 GLU A O 1
ATOM 1748 N N . ILE A 1 213 ? -4.567 -0.238 -13.485 1.00 83.62 213 ILE A N 1
ATOM 1749 C CA . ILE A 1 213 ? -3.522 -0.589 -14.459 1.00 83.62 213 ILE A CA 1
ATOM 1750 C C . ILE A 1 213 ? -3.954 -0.058 -15.820 1.00 83.62 213 ILE A C 1
ATOM 1752 O O . ILE A 1 213 ? -4.989 -0.473 -16.338 1.00 83.62 213 ILE A O 1
ATOM 1756 N N . VAL A 1 214 ? -3.138 0.819 -16.401 1.00 82.31 214 VAL A N 1
ATOM 1757 C CA . VAL A 1 214 ? -3.407 1.412 -17.715 1.00 82.31 214 VAL A CA 1
ATOM 1758 C C . VAL A 1 214 ? -2.901 0.493 -18.826 1.00 82.31 214 VAL A C 1
ATOM 1760 O O . VAL A 1 214 ? -3.638 0.244 -19.779 1.00 82.31 214 VAL A O 1
ATOM 1763 N N . LYS A 1 215 ? -1.668 -0.023 -18.699 1.00 62.41 215 LYS A N 1
ATOM 1764 C CA . LYS A 1 215 ? -1.020 -0.996 -19.597 1.00 62.41 215 LYS A CA 1
ATOM 1765 C C . LYS A 1 215 ? 0.095 -1.754 -18.877 1.00 62.41 215 LYS A C 1
ATOM 1767 O O . LYS A 1 215 ? 0.745 -1.153 -17.987 1.00 62.41 215 LYS A O 1
#

Sequence (215 aa):
MRRIFISIIILILLSGCATIQRKYSVENNIFTSSYPHMILKIDPSLKYVGRDTNDKIGEYSGLTIRSMPIEFTTFVFKDTTSDKLLLILYIRLKEEGAYWLGSPSLYNKNTDIVLKWGKKQIGNRYWRYVITARDIRKFNIFGNKLSDSLHNHYIVGTIGRTVTDNTQMIIAYAESIESTGFTYEEWNKYRLLDKQREFLNGFVNRALNSVEIVK